Protein AF-A0A4R9XBT8-F1 (afdb_monomer)

Secondary structure (DSSP, 8-state):
-----------------------PPPPHHHHHHHHTS-HHHHHHHHTT-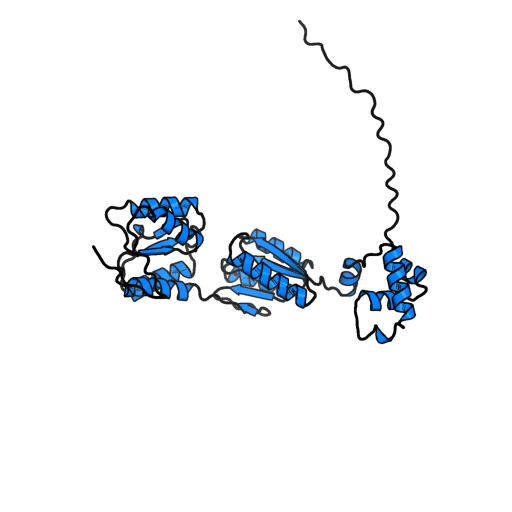HHHHTTS-HHHHHHHHHHHHHTTPPP-HHHHHHHHT---EEEEEES-SSSHHHHHHHHHHHHHHHHTTPEEEEEE-SSHHHHHHHHHHHHTTS-SEEEEE-TTS-HHHHHHHHHHHHHTT--EEEE-SS---TTEEEE---HHHHHHHHHHHHHHTT-SSEEEE--TT-TTSHHHHHHHHHHHHHTPPP-GGGEE--TT-HHHHHHHHHHHHT-SS--SEEEESSHHHHHHHHHHTTTS-------SS-------

Mean predicted aligned error: 13.92 Å

Radius of gyration: 30.52 Å; Cα contacts (8 Å, |Δi|>4): 379; chains: 1; bounding box: 70×86×77 Å

Sequence (304 aa):
MRAKHALSGLQGVEMGESNFNRKKAPTMADVARRAKVSTAAVSYLLSGDSARLKFVGKEARQRILDAVAELNYVQNRTARQLRRRQAERICLLLPRLGVPFSDRIAQDVQSAAALNGFSTIIAAGDTMERMDRIVREIESGLADGVIADWQHLSERDVALLAARLAVAGRPGVIFHPSIEPAGFSVVRQHTGDAVFEALDYLYQAGHRCIAYMLHERAVDGSRLAAYHRFLQARGVPLRADLLIGGAEARKAAFANARALAARKERPTALFAESDLAAVTALHAFGGWPLRTRRHCGHRVWQYR

Nearest PDB structures (foldseek):
  3oqo-assembly1_C  TM=8.261E-01  e=5.174E-14  Bacillus subtilis
  2pue-assembly1_A  TM=8.681E-01  e=4.058E-13  Escherichia coli
  1zvv-assembly2_G-3  TM=7.722E-01  e=1.888E-13  Bacillus subtilis
  5ysz-assembly1_A-2  TM=6.250E-01  e=3.580E-12  Thermobifida fusca YX
  4ry8-assembly1_C  TM=7.837E-01  e=1.313E-04  Pseudothermotoga lettingae TMO

Solvent-accessible surface area (backbone atoms only — not comparable to full-atom values): 17753 Å² total; per-residue (Å²): 137,87,89,81,88,84,91,82,88,87,78,87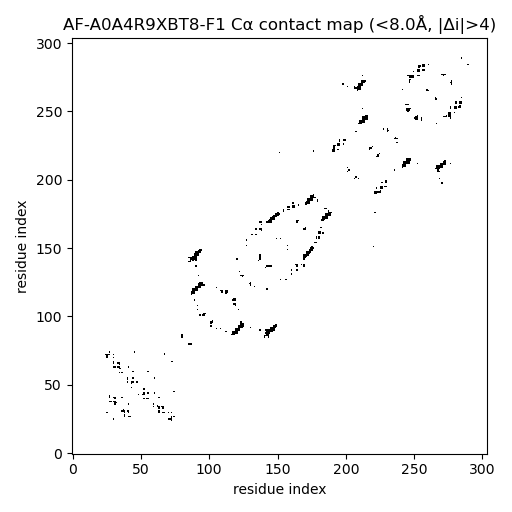,79,82,81,74,83,79,77,78,76,74,72,75,76,66,47,69,63,52,34,11,59,70,35,70,53,52,54,65,56,50,48,30,61,77,66,65,41,69,86,57,34,77,80,50,52,71,70,58,50,51,36,39,53,52,28,30,60,74,58,67,48,70,83,62,60,66,68,48,25,67,75,68,77,43,59,54,21,36,32,39,38,32,49,54,76,94,40,74,68,47,50,49,51,50,51,54,50,39,55,55,31,47,78,70,71,26,44,67,45,82,46,68,35,81,46,70,71,52,41,53,53,53,49,52,43,34,56,74,52,66,21,50,28,38,38,34,54,46,63,86,55,54,65,68,57,49,46,55,55,48,52,52,29,48,76,55,66,31,46,37,40,35,31,36,84,76,71,82,56,82,78,49,48,73,45,69,78,62,56,27,58,56,45,28,52,54,52,47,50,44,40,74,74,69,43,82,43,62,27,40,31,35,41,80,84,41,85,87,34,60,50,52,53,19,50,53,51,42,28,62,76,68,74,46,82,90,53,72,90,37,56,40,58,24,23,83,35,64,70,44,15,27,52,47,38,40,54,48,64,71,39,92,85,51,58,77,42,75,49,50,77,27,69,66,18,43,55,30,27,52,60,47,42,66,90,52,97,70,86,75,84,82,86,81,81,90,81,90,82,88,88,133

pLDDT: mean 81.87, std 20.07, range [23.31, 98.06]

Structure (mmCIF, N/CA/C/O backbone):
data_AF-A0A4R9XBT8-F1
#
_entry.id   AF-A0A4R9XBT8-F1
#
loop_
_atom_site.group_PDB
_atom_site.id
_atom_site.type_symbol
_atom_site.label_atom_id
_atom_site.label_alt_id
_atom_site.label_comp_id
_atom_site.label_asym_id
_atom_site.label_entity_id
_atom_site.label_seq_id
_atom_site.pdbx_PDB_ins_code
_atom_site.Cartn_x
_atom_site.Cartn_y
_atom_site.Cartn_z
_atom_site.occupancy
_atom_site.B_iso_or_equiv
_atom_site.auth_seq_id
_atom_site.auth_comp_id
_atom_site.auth_asym_id
_atom_site.auth_atom_id
_atom_site.pdbx_PDB_model_num
ATOM 1 N N . MET A 1 1 ? 8.417 71.304 7.574 1.00 34.59 1 MET A N 1
ATOM 2 C CA . MET A 1 1 ? 7.311 71.062 6.617 1.00 34.59 1 MET A CA 1
ATOM 3 C C . MET A 1 1 ? 6.832 69.628 6.801 1.00 34.59 1 MET A C 1
ATOM 5 O O . MET A 1 1 ? 7.581 68.714 6.523 1.00 34.59 1 MET A O 1
ATOM 9 N N . ARG A 1 2 ? 5.784 69.449 7.613 1.00 28.95 2 ARG A N 1
ATOM 10 C CA . ARG A 1 2 ? 4.448 68.954 7.214 1.00 28.95 2 ARG A CA 1
ATOM 11 C C . ARG A 1 2 ? 4.406 67.486 6.761 1.00 28.95 2 ARG A C 1
ATOM 13 O O . ARG A 1 2 ? 4.606 67.196 5.594 1.00 28.95 2 ARG A O 1
ATOM 20 N N . ALA A 1 3 ? 3.973 66.631 7.687 1.00 29.27 3 ALA A N 1
ATOM 21 C CA . ALA A 1 3 ? 3.048 65.529 7.419 1.00 29.27 3 ALA A CA 1
ATOM 22 C C . ALA A 1 3 ? 2.208 65.270 8.692 1.00 29.27 3 ALA A C 1
ATOM 24 O O . ALA A 1 3 ? 2.466 64.362 9.472 1.00 29.27 3 ALA A O 1
ATOM 25 N N . LYS A 1 4 ? 1.242 66.164 8.943 1.00 30.36 4 LYS A N 1
ATOM 26 C CA . LYS A 1 4 ? 0.022 65.894 9.727 1.00 30.36 4 LYS A CA 1
ATOM 27 C C . LYS A 1 4 ? -1.112 65.736 8.705 1.00 30.36 4 LYS A C 1
ATOM 29 O O . LYS A 1 4 ? -1.049 66.422 7.690 1.00 30.36 4 LYS A O 1
ATOM 34 N N . HIS A 1 5 ? -2.108 64.907 9.033 1.00 32.41 5 HIS A N 1
ATOM 35 C CA . HIS A 1 5 ? -3.272 64.412 8.261 1.00 32.41 5 HIS A CA 1
ATOM 36 C C . HIS A 1 5 ? -3.082 62.917 7.930 1.00 32.41 5 HIS A C 1
ATOM 38 O O . HIS A 1 5 ? -2.159 62.576 7.210 1.00 32.41 5 HIS A O 1
ATOM 44 N N . ALA A 1 6 ? -3.854 61.959 8.444 1.00 31.09 6 ALA A N 1
ATOM 45 C CA . ALA A 1 6 ? -5.161 62.028 9.079 1.00 31.09 6 ALA A CA 1
ATOM 46 C C . ALA A 1 6 ? -5.317 60.908 10.129 1.00 31.09 6 ALA A C 1
ATOM 48 O O . ALA A 1 6 ? -5.214 59.726 9.819 1.00 31.09 6 ALA A O 1
ATOM 49 N N . LEU A 1 7 ? -5.588 61.315 11.369 1.00 32.97 7 LEU A N 1
ATOM 50 C CA . LEU A 1 7 ? -6.213 60.519 12.422 1.00 32.97 7 LEU A CA 1
ATOM 51 C C . LEU A 1 7 ? -7.576 61.173 12.664 1.00 32.97 7 LEU A C 1
ATOM 53 O O . LEU A 1 7 ? -7.638 62.218 13.304 1.00 32.97 7 LEU A O 1
ATOM 57 N N . SER A 1 8 ? -8.647 60.602 12.120 1.00 34.81 8 SER A N 1
ATOM 58 C CA . SER A 1 8 ? -10.020 60.885 12.553 1.00 34.81 8 SER A CA 1
ATOM 59 C C . SER A 1 8 ? -10.954 59.844 11.946 1.00 34.81 8 SER A C 1
ATOM 61 O O . SER A 1 8 ? -11.207 59.880 10.744 1.00 34.81 8 SER A O 1
ATOM 63 N N . GLY A 1 9 ? -11.456 58.918 12.761 1.00 33.56 9 GLY A N 1
ATOM 64 C CA . GLY A 1 9 ? -12.541 58.036 12.329 1.00 33.56 9 GLY A CA 1
ATOM 65 C C . GLY A 1 9 ? -12.527 56.624 12.896 1.00 33.56 9 GLY A C 1
ATOM 66 O O . GLY A 1 9 ? -12.779 55.697 12.145 1.00 33.56 9 GLY A O 1
ATOM 67 N N . LEU A 1 10 ? -12.247 56.440 14.189 1.00 30.50 10 LEU A N 1
ATOM 68 C CA . LEU A 1 10 ? -12.612 55.210 14.900 1.00 30.50 10 LEU A CA 1
ATOM 69 C C . LEU A 1 10 ? -13.078 55.576 16.315 1.00 30.50 10 LEU A C 1
ATOM 71 O O . LEU A 1 10 ? -12.332 55.481 17.285 1.00 30.50 10 LEU A O 1
ATOM 75 N N . GLN A 1 11 ? -14.320 56.047 16.411 1.00 31.56 11 GLN A N 1
ATOM 76 C CA . GLN A 1 11 ? -15.097 56.044 17.646 1.00 31.56 11 GLN A CA 1
ATOM 77 C C . GLN A 1 11 ? -16.295 55.114 17.444 1.00 31.56 11 GLN A C 1
ATOM 79 O O . GLN A 1 11 ? -17.041 55.278 16.485 1.00 31.56 11 GLN A O 1
ATOM 84 N N . GLY A 1 12 ? -16.457 54.173 18.376 1.00 35.41 12 GLY A N 1
ATOM 85 C CA . GLY A 1 12 ? -17.746 53.591 18.742 1.00 35.41 12 GLY A CA 1
ATOM 86 C C . GLY A 1 12 ? -18.320 52.525 17.811 1.00 35.41 12 GLY A C 1
ATOM 87 O O . GLY A 1 12 ? -19.196 52.812 17.006 1.00 35.41 12 GLY A O 1
ATOM 88 N N . VAL A 1 13 ? -17.942 51.266 18.036 1.00 30.80 13 VAL A N 1
ATOM 89 C CA . VAL A 1 13 ? -18.917 50.171 17.950 1.00 30.80 13 VAL A CA 1
ATOM 90 C C . VAL A 1 13 ? -18.843 49.428 19.276 1.00 30.80 13 VAL A C 1
ATOM 92 O O . VAL A 1 13 ? -17.857 48.757 19.574 1.00 30.80 13 VAL A O 1
ATOM 95 N N . GLU A 1 14 ? -19.865 49.638 20.101 1.00 33.25 14 GLU A N 1
ATOM 96 C CA . GLU A 1 14 ? -20.119 48.872 21.314 1.00 33.25 14 GLU A CA 1
ATOM 97 C C . GLU A 1 14 ? -20.156 47.382 20.959 1.00 33.25 14 GLU A C 1
ATOM 99 O O . GLU A 1 14 ? -21.000 46.927 20.183 1.00 33.25 14 GLU A O 1
ATOM 104 N N . MET A 1 15 ? -19.227 46.605 21.516 1.00 32.22 15 MET A N 1
ATOM 105 C CA . MET A 1 15 ? -19.353 45.154 21.520 1.00 32.22 15 MET A CA 1
ATOM 106 C C . MET A 1 15 ? -20.464 44.795 22.501 1.00 32.22 15 MET A C 1
ATOM 108 O O . MET A 1 15 ? -20.231 44.688 23.703 1.00 32.22 15 MET A O 1
ATOM 112 N N . GLY A 1 16 ? -21.680 44.627 21.983 1.00 32.19 16 GLY A N 1
ATOM 113 C CA . GLY A 1 16 ? -22.742 43.957 22.715 1.00 32.19 16 GLY A CA 1
ATOM 114 C C . GLY A 1 16 ? -22.251 42.575 23.137 1.00 32.19 16 GLY A C 1
ATOM 115 O O . GLY A 1 16 ? -21.884 41.754 22.295 1.00 32.19 16 GLY A O 1
ATOM 116 N N . GLU A 1 17 ? -22.223 42.328 24.444 1.00 35.56 17 GLU A N 1
ATOM 117 C CA . GLU A 1 17 ? -22.004 41.005 25.012 1.00 35.56 17 GLU A CA 1
ATOM 118 C C . GLU A 1 17 ? -23.089 40.062 24.477 1.00 35.56 17 GLU A C 1
ATOM 120 O O . GLU A 1 17 ? -24.219 40.017 24.967 1.00 35.56 17 GLU A O 1
ATOM 125 N N . SER A 1 18 ? -22.764 39.299 23.431 1.00 36.31 18 SER A N 1
ATOM 126 C CA . SER A 1 18 ? -23.617 38.215 22.964 1.00 36.31 18 SER A CA 1
ATOM 127 C C . SER A 1 18 ? -23.572 37.107 24.010 1.00 36.31 18 SER A C 1
ATOM 129 O O . SER A 1 18 ? -22.709 36.226 23.989 1.00 36.31 18 SER A O 1
ATOM 131 N N . ASN A 1 19 ? -24.501 37.175 24.955 1.00 36.44 19 ASN A N 1
ATOM 132 C CA . ASN A 1 19 ? -24.731 36.152 25.955 1.00 36.44 19 ASN A CA 1
ATOM 133 C C . ASN A 1 19 ? -25.300 34.910 25.242 1.00 36.44 19 ASN A C 1
ATOM 135 O O . ASN A 1 19 ? -26.514 34.708 25.164 1.00 36.44 19 ASN A O 1
ATOM 139 N N . PHE A 1 20 ? -24.425 34.086 24.652 1.00 39.28 20 PHE A N 1
ATOM 140 C CA . PHE A 1 20 ? -24.776 32.751 24.172 1.00 39.28 20 PHE A CA 1
ATOM 141 C C . PHE A 1 20 ? -25.099 31.894 25.395 1.00 39.28 20 PHE A C 1
ATOM 143 O O . PHE A 1 20 ? -24.269 31.145 25.911 1.00 39.28 20 PHE A O 1
ATOM 150 N N . ASN A 1 21 ? -26.336 32.017 25.868 1.00 41.31 21 ASN A N 1
ATOM 151 C CA . ASN A 1 21 ? -26.918 31.125 26.847 1.00 41.31 21 ASN A CA 1
ATOM 152 C C . ASN A 1 21 ? -26.897 29.710 26.245 1.00 41.31 21 ASN A C 1
ATOM 154 O O . ASN A 1 21 ? -27.770 29.341 25.455 1.00 41.31 21 ASN A O 1
ATOM 158 N N . ARG A 1 22 ? -25.848 28.933 26.555 1.00 47.09 22 ARG A N 1
ATOM 159 C CA . ARG A 1 22 ? -25.731 27.511 26.217 1.00 47.09 22 ARG A CA 1
ATOM 160 C C . ARG A 1 22 ? -26.895 26.791 26.893 1.00 47.09 22 ARG A C 1
ATOM 162 O O . ARG A 1 22 ? -26.755 26.300 28.012 1.00 47.09 22 ARG A O 1
ATOM 169 N N . LYS A 1 23 ? -28.044 26.700 26.213 1.00 58.09 23 LYS A N 1
ATOM 170 C CA . LYS A 1 23 ? -29.087 25.732 26.564 1.00 58.09 23 LYS A CA 1
ATOM 171 C C . LYS A 1 23 ? -28.392 24.378 26.675 1.00 58.09 23 LYS A C 1
ATOM 173 O O . LYS A 1 23 ? -27.818 23.887 25.703 1.00 58.09 23 LYS A O 1
ATOM 178 N N . LYS A 1 24 ? -28.352 23.842 27.896 1.00 73.25 24 LYS A N 1
ATOM 179 C CA . LYS A 1 24 ? -27.674 22.586 28.225 1.00 73.25 24 LYS A CA 1
ATOM 180 C C . LYS A 1 24 ? -28.206 21.515 27.273 1.00 73.25 24 LYS A C 1
ATOM 182 O O . LYS A 1 24 ? -29.416 21.311 27.220 1.00 73.25 24 LYS A O 1
ATOM 187 N N . ALA A 1 25 ? -27.319 20.892 26.495 1.00 79.44 25 ALA A N 1
ATOM 188 C CA . ALA A 1 25 ? -27.723 19.854 25.556 1.00 79.44 25 ALA A CA 1
ATOM 189 C C . ALA A 1 25 ? -28.490 18.754 26.320 1.00 79.44 25 ALA A C 1
ATOM 191 O O . ALA A 1 25 ? -28.017 18.337 27.386 1.00 79.44 25 ALA A O 1
ATOM 192 N N . PRO A 1 26 ? -29.661 18.316 25.826 1.00 84.44 26 PRO A N 1
ATOM 193 C CA . PRO A 1 26 ? -30.480 17.334 26.519 1.00 84.44 26 PRO A CA 1
ATOM 194 C C . PRO A 1 26 ? -29.686 16.053 26.762 1.00 84.44 26 PRO A C 1
ATOM 196 O O . PRO A 1 26 ? -28.903 15.601 25.925 1.00 84.44 26 PRO A O 1
ATOM 199 N N . THR A 1 27 ? -29.856 15.474 27.944 1.00 87.69 27 T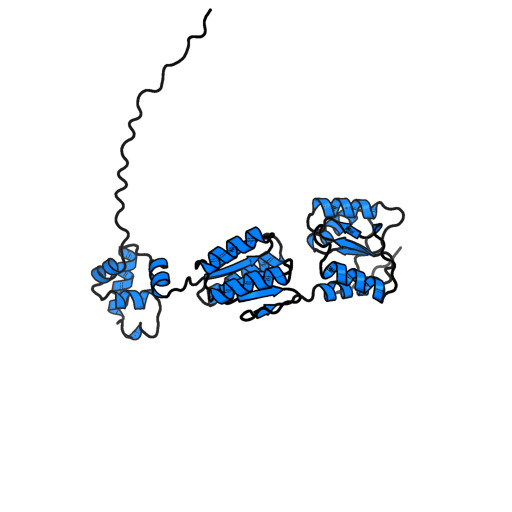HR A N 1
ATOM 200 C CA . THR A 1 27 ? -29.133 14.275 28.367 1.00 87.69 27 THR A CA 1
ATOM 201 C C . THR A 1 27 ? -30.020 13.035 28.269 1.00 87.69 27 THR A C 1
ATOM 203 O O . THR A 1 27 ? -31.245 13.116 28.212 1.00 87.69 27 THR A O 1
ATOM 206 N N . MET A 1 28 ? -29.415 11.844 28.331 1.00 87.00 28 MET A N 1
ATOM 207 C CA . MET A 1 28 ? -30.171 10.582 28.381 1.00 87.00 28 MET A CA 1
ATOM 208 C C . MET A 1 28 ? -31.115 10.516 29.599 1.00 87.00 28 MET A C 1
ATOM 210 O O . MET A 1 28 ? -32.139 9.838 29.554 1.00 87.00 28 MET A O 1
ATOM 214 N N . ALA A 1 29 ? -30.783 11.227 30.683 1.00 88.12 29 ALA A N 1
ATOM 215 C CA . ALA A 1 29 ? -31.642 11.355 31.856 1.00 88.12 29 ALA A CA 1
ATOM 216 C C . ALA A 1 29 ? -32.876 12.228 31.581 1.00 88.12 29 ALA A C 1
ATOM 218 O O . ALA A 1 29 ? -33.947 11.947 32.118 1.00 88.12 29 ALA A O 1
ATOM 219 N N . ASP A 1 30 ? -32.753 13.244 30.727 1.00 89.62 30 ASP A N 1
ATOM 220 C CA . ASP A 1 30 ? -33.878 14.094 30.326 1.00 89.62 30 ASP A CA 1
ATOM 221 C C . ASP A 1 30 ? -34.833 13.331 29.401 1.00 89.62 30 ASP A C 1
ATOM 223 O O . ASP A 1 30 ? -36.044 13.377 29.609 1.00 89.62 30 ASP A O 1
ATOM 227 N N . VAL A 1 31 ? -34.297 12.515 28.483 1.00 90.25 31 VAL A N 1
ATOM 228 C CA . VAL A 1 31 ? -35.093 11.573 27.673 1.00 90.25 31 VAL A CA 1
ATOM 229 C C . VAL A 1 31 ? -35.834 10.571 28.559 1.00 90.25 31 VAL A C 1
ATOM 231 O O . VAL A 1 31 ? -37.038 10.382 28.401 1.00 90.25 31 VAL A O 1
ATOM 234 N N . ALA A 1 32 ? -35.151 9.953 29.529 1.00 91.25 32 ALA A N 1
ATOM 235 C CA . ALA A 1 32 ? -35.766 8.991 30.448 1.00 91.25 32 ALA A CA 1
ATOM 236 C C . ALA A 1 32 ? -36.906 9.619 31.267 1.00 91.25 32 ALA A C 1
ATOM 238 O O . ALA A 1 32 ? -37.979 9.029 31.403 1.00 91.25 32 ALA A O 1
ATOM 239 N N . ARG A 1 33 ? -36.700 10.852 31.748 1.00 92.44 33 ARG A N 1
ATOM 240 C CA . ARG A 1 33 ? -37.711 11.623 32.482 1.00 92.44 33 ARG A CA 1
ATOM 241 C C . ARG A 1 33 ? -38.908 11.963 31.597 1.00 92.44 33 ARG A C 1
ATOM 243 O O . ARG A 1 33 ? -40.043 11.747 32.013 1.00 92.44 33 ARG A O 1
ATOM 250 N N . ARG A 1 34 ? -38.664 12.432 30.368 1.00 91.62 34 ARG A N 1
ATOM 251 C CA . ARG A 1 34 ? -39.715 12.803 29.407 1.00 91.62 34 ARG A CA 1
ATOM 252 C C . ARG A 1 34 ? -40.542 11.600 28.953 1.00 91.62 34 ARG A C 1
ATOM 254 O O . ARG A 1 34 ? -41.762 11.709 28.854 1.00 91.62 34 ARG A O 1
ATOM 261 N N . ALA A 1 35 ? -39.893 10.458 28.744 1.00 90.69 35 ALA A N 1
ATOM 262 C CA . ALA A 1 35 ? -40.537 9.202 28.373 1.00 90.69 35 ALA A CA 1
ATOM 263 C C . ALA A 1 35 ? -41.148 8.448 29.572 1.00 90.69 35 ALA A C 1
ATOM 265 O O . ALA A 1 35 ? -41.881 7.480 29.364 1.00 90.69 35 ALA A O 1
ATOM 266 N N . LYS A 1 36 ? -40.892 8.887 30.816 1.00 91.69 36 LYS A N 1
ATOM 267 C CA . LYS A 1 36 ? -41.303 8.236 32.077 1.00 91.69 36 LYS A CA 1
ATOM 268 C C . LYS A 1 36 ? -40.854 6.770 32.154 1.00 91.69 36 LYS A C 1
ATOM 270 O O . LYS A 1 36 ? -41.669 5.864 32.334 1.00 91.69 36 LYS A O 1
ATOM 275 N N . VAL A 1 37 ? -39.555 6.545 31.966 1.00 92.12 37 VAL A N 1
ATOM 276 C CA . VAL A 1 37 ? -38.893 5.230 32.029 1.00 92.12 37 VAL A CA 1
ATOM 277 C C . VAL A 1 37 ? -37.537 5.344 32.733 1.00 92.12 37 VAL A C 1
ATOM 279 O O . VAL A 1 37 ? -37.059 6.442 33.012 1.00 92.12 37 VAL A O 1
ATOM 282 N N . SER A 1 38 ? -36.877 4.214 32.999 1.00 89.56 38 SER A N 1
ATOM 283 C CA . SER A 1 38 ? -35.503 4.221 33.506 1.00 89.56 38 SER A CA 1
ATOM 284 C C . SER A 1 38 ? -34.495 4.619 32.419 1.00 89.56 38 SER A C 1
ATOM 286 O O . SER A 1 38 ? -34.674 4.342 31.230 1.00 89.56 38 SER A O 1
ATOM 288 N N . THR A 1 39 ? -33.371 5.211 32.830 1.00 87.75 39 THR A N 1
ATOM 289 C CA . THR A 1 39 ? -32.231 5.495 31.938 1.00 87.75 39 THR A CA 1
ATOM 290 C C . THR A 1 39 ? -31.666 4.229 31.288 1.00 87.75 39 THR A C 1
ATOM 292 O O . THR A 1 39 ? -31.164 4.289 30.166 1.00 87.75 39 THR A O 1
ATOM 295 N N . ALA A 1 40 ? -31.794 3.073 31.950 1.00 84.25 40 ALA A N 1
ATOM 296 C CA . ALA A 1 40 ? -31.427 1.769 31.405 1.00 84.25 40 ALA A CA 1
ATOM 297 C C . ALA A 1 40 ? -32.309 1.367 30.209 1.00 84.25 40 ALA A C 1
ATOM 299 O O . ALA A 1 40 ? -31.777 0.948 29.185 1.00 84.25 40 ALA A O 1
ATOM 300 N N . ALA A 1 41 ? -33.630 1.568 30.287 1.00 86.06 41 ALA A N 1
ATOM 301 C CA . ALA A 1 41 ? -34.548 1.267 29.185 1.00 86.06 41 ALA A CA 1
ATOM 302 C C . ALA A 1 41 ? -34.270 2.133 27.944 1.00 86.06 41 ALA A C 1
ATOM 304 O O . ALA A 1 41 ? -34.235 1.615 26.826 1.00 86.06 41 ALA A O 1
ATOM 305 N N . VAL A 1 42 ? -33.989 3.429 28.144 1.00 86.50 42 VAL A N 1
ATOM 306 C CA . VAL A 1 42 ? -33.542 4.338 27.070 1.00 86.50 42 VAL A CA 1
ATOM 307 C C . VAL A 1 42 ? -32.228 3.849 26.464 1.00 86.50 42 VAL A C 1
ATOM 309 O O . VAL A 1 42 ? -32.102 3.758 25.245 1.00 86.50 42 VAL A O 1
ATOM 312 N N . SER A 1 43 ? -31.259 3.470 27.303 1.00 82.19 43 SER A N 1
ATOM 313 C CA . SER A 1 43 ? -29.975 2.944 26.837 1.00 82.19 43 SER A CA 1
ATOM 314 C C . SER A 1 43 ? -30.136 1.666 26.012 1.00 82.19 43 SER A C 1
ATOM 316 O O . SER A 1 43 ? -29.451 1.532 25.002 1.00 82.19 43 SER A O 1
ATOM 318 N N . TYR A 1 44 ? -30.998 0.726 26.409 1.00 84.94 44 TYR A N 1
ATOM 319 C CA . TYR A 1 44 ? -31.201 -0.525 25.667 1.00 84.94 44 TYR A CA 1
ATOM 320 C C . TYR A 1 44 ? -31.828 -0.283 24.298 1.00 84.94 44 TYR A C 1
ATOM 322 O O . TYR A 1 44 ? -31.353 -0.846 23.313 1.00 84.94 44 TYR A O 1
ATOM 330 N N . LEU A 1 45 ? -32.836 0.593 24.230 1.00 83.19 45 LEU A N 1
ATOM 331 C CA . LEU A 1 45 ? -33.485 0.942 22.971 1.00 83.19 45 LEU A CA 1
ATOM 332 C C . LEU A 1 45 ? -32.511 1.636 22.012 1.00 83.19 45 LEU A C 1
ATOM 334 O O . LEU A 1 45 ? -32.374 1.209 20.871 1.00 83.19 45 LEU A O 1
ATOM 338 N N . LEU A 1 46 ? -31.796 2.664 22.483 1.00 79.81 46 LEU A N 1
ATOM 339 C CA . LEU A 1 46 ? -30.891 3.452 21.639 1.00 79.81 46 LEU A CA 1
ATOM 340 C C . LEU A 1 46 ? -29.601 2.713 21.263 1.00 79.81 46 LEU A C 1
ATOM 342 O O . LEU A 1 46 ? -28.986 3.032 20.252 1.00 79.81 46 LEU A O 1
ATOM 346 N N . SER A 1 47 ? -29.182 1.721 22.053 1.00 69.94 47 SER A N 1
ATOM 347 C CA . SER A 1 47 ? -27.996 0.908 21.739 1.00 69.94 47 SER A CA 1
ATOM 348 C C . SER A 1 47 ? -28.275 -0.230 20.755 1.00 69.94 47 SER A C 1
ATOM 350 O O . SER A 1 47 ? -27.322 -0.876 20.329 1.00 69.94 47 SER A O 1
ATOM 352 N N . GLY A 1 48 ? -29.542 -0.510 20.422 1.00 65.50 48 GLY A N 1
ATOM 353 C CA . GLY A 1 48 ? -29.913 -1.600 19.511 1.00 65.50 48 GLY A CA 1
ATOM 354 C C . GLY A 1 48 ? -29.661 -3.016 20.054 1.00 65.50 48 GLY A C 1
ATOM 355 O O . GLY A 1 48 ? -29.682 -3.971 19.284 1.00 65.50 48 GLY A O 1
ATOM 356 N N . ASP A 1 49 ? -29.430 -3.172 21.364 1.00 70.69 49 ASP A N 1
ATOM 357 C CA . ASP A 1 49 ? -29.125 -4.455 22.022 1.00 70.69 49 ASP A CA 1
ATOM 358 C C . ASP A 1 49 ? -30.373 -5.359 22.057 1.00 70.69 49 ASP A C 1
ATOM 360 O O . ASP A 1 49 ? -31.203 -5.295 22.974 1.00 70.69 49 ASP A O 1
ATOM 364 N N . SER A 1 50 ? -30.531 -6.185 21.018 1.00 61.94 50 SER A N 1
ATOM 365 C CA . SER A 1 50 ? -31.733 -6.988 20.751 1.00 61.94 50 SER A CA 1
ATOM 366 C C . SER A 1 50 ? -32.079 -7.943 21.901 1.00 61.94 50 SER A C 1
ATOM 368 O O . SER A 1 50 ? -33.256 -8.191 22.169 1.00 61.94 50 SER A O 1
ATOM 370 N N . ALA A 1 51 ? -31.068 -8.423 22.635 1.00 66.44 51 ALA A N 1
ATOM 371 C CA . ALA A 1 51 ? -31.233 -9.335 23.763 1.00 66.44 51 ALA A CA 1
ATOM 372 C C . ALA A 1 51 ? -31.865 -8.657 24.988 1.00 66.44 51 ALA A C 1
ATOM 374 O O . ALA A 1 51 ? -32.592 -9.307 25.744 1.00 66.44 51 ALA A O 1
ATOM 375 N N . ARG A 1 52 ? -31.620 -7.353 25.183 1.00 72.25 52 ARG A N 1
ATOM 376 C CA . ARG A 1 52 ? -32.183 -6.565 26.294 1.00 72.25 52 ARG A CA 1
ATOM 377 C C . ARG A 1 52 ? -33.427 -5.772 25.910 1.00 72.25 52 ARG A C 1
ATOM 379 O O . ARG A 1 52 ? -34.252 -5.467 26.769 1.00 72.25 52 ARG A O 1
ATOM 386 N N . LEU A 1 53 ? -33.622 -5.512 24.620 1.00 72.12 53 LEU A N 1
ATOM 387 C CA . LEU A 1 53 ? -34.824 -4.877 24.078 1.00 72.12 53 LEU A CA 1
ATOM 388 C C . LEU A 1 53 ? -36.110 -5.644 24.430 1.00 72.12 53 LEU A C 1
ATOM 390 O O . LEU A 1 53 ? -37.158 -5.016 24.583 1.00 72.12 53 LEU A O 1
ATOM 394 N N . LYS A 1 54 ? -36.053 -6.971 24.627 1.00 76.00 54 LYS A N 1
ATOM 395 C CA . LYS A 1 54 ? -37.207 -7.781 25.071 1.00 76.00 54 LYS A CA 1
ATOM 396 C C . LYS A 1 54 ? -37.801 -7.339 26.417 1.00 76.00 54 LYS A C 1
ATOM 398 O O . LYS A 1 54 ? -38.979 -7.570 26.654 1.00 76.00 54 LYS A O 1
ATOM 403 N N . PHE A 1 55 ? -37.019 -6.660 27.261 1.00 74.12 55 PHE A N 1
ATOM 404 C CA . PHE A 1 55 ? -37.469 -6.121 28.549 1.00 74.12 55 PHE A CA 1
ATOM 405 C C . PHE A 1 55 ? -38.100 -4.722 28.440 1.00 74.12 55 PHE A C 1
ATOM 407 O O . PHE A 1 55 ? -38.543 -4.165 29.440 1.00 74.12 55 PHE A O 1
ATOM 414 N N . VAL A 1 56 ? -38.151 -4.138 27.236 1.00 81.19 56 VAL A N 1
ATOM 415 C CA . VAL A 1 56 ? -38.776 -2.835 26.975 1.00 81.19 56 VAL A CA 1
ATOM 416 C C . VAL A 1 56 ? -40.024 -3.052 26.120 1.00 81.19 56 VAL A C 1
ATOM 418 O O . VAL A 1 56 ? -39.924 -3.340 24.923 1.00 81.19 56 VAL A O 1
ATOM 421 N N . GLY A 1 57 ? -41.201 -2.920 26.738 1.00 84.94 57 GLY A N 1
ATOM 422 C CA . GLY A 1 57 ? -42.497 -3.080 26.068 1.00 84.94 57 GLY A CA 1
ATOM 423 C C . GLY A 1 57 ? -42.711 -2.078 24.927 1.00 84.94 57 GLY A C 1
ATOM 424 O O . GLY A 1 57 ? -42.135 -0.990 24.935 1.00 84.94 57 GLY A O 1
ATOM 425 N N . LYS A 1 58 ? -43.548 -2.431 23.939 1.00 84.81 58 LYS A N 1
ATOM 426 C CA . LYS A 1 58 ? -43.764 -1.633 22.713 1.00 84.81 58 LYS A CA 1
ATOM 427 C C . LYS A 1 58 ? -44.158 -0.177 23.002 1.00 84.81 58 LYS A C 1
ATOM 429 O O . LYS A 1 58 ? -43.564 0.728 22.428 1.00 84.81 58 LYS A O 1
ATOM 434 N N . GLU A 1 59 ? -45.070 0.053 23.945 1.00 87.50 59 GLU A N 1
ATOM 435 C CA . GLU A 1 59 ? -45.489 1.406 24.346 1.00 87.50 59 GLU A CA 1
ATOM 436 C C . GLU A 1 59 ? -44.355 2.224 24.975 1.00 87.50 59 GLU A C 1
ATOM 438 O O . GLU A 1 59 ? -44.228 3.421 24.731 1.00 87.50 59 GLU A O 1
ATOM 443 N N . ALA A 1 60 ? -43.495 1.588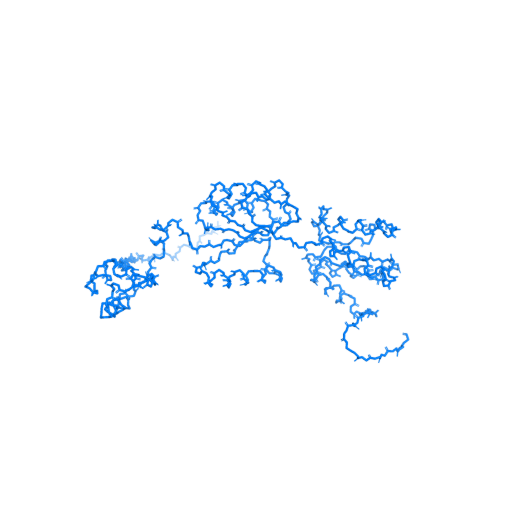 25.777 1.00 87.50 60 ALA A N 1
ATOM 444 C CA . ALA A 1 60 ? -42.330 2.254 26.349 1.00 87.50 60 ALA A CA 1
ATOM 445 C C . ALA A 1 60 ? -41.318 2.629 25.259 1.00 87.50 60 ALA A C 1
ATOM 447 O O . ALA A 1 60 ? -40.733 3.705 25.325 1.00 87.50 60 ALA A O 1
ATOM 448 N N . ARG A 1 61 ? -41.146 1.786 24.230 1.00 88.19 61 ARG A N 1
ATOM 449 C CA . ARG A 1 61 ? -40.278 2.105 23.086 1.00 88.19 61 ARG A CA 1
ATOM 450 C C . ARG A 1 61 ? -40.772 3.334 22.334 1.00 88.19 61 ARG A C 1
ATOM 452 O O . ARG A 1 61 ? -39.968 4.223 22.072 1.00 88.19 61 ARG A O 1
ATOM 459 N N . GLN A 1 62 ? -42.073 3.402 22.049 1.00 90.38 62 GLN A N 1
ATOM 460 C CA . GLN A 1 62 ? -42.655 4.540 21.341 1.00 90.38 62 GLN A CA 1
ATOM 461 C C . GLN A 1 62 ? -42.464 5.842 22.128 1.00 90.38 62 GLN A C 1
ATOM 463 O O . GLN A 1 62 ? -41.893 6.789 21.600 1.00 90.38 62 GLN A O 1
ATOM 468 N N . ARG A 1 63 ? -42.779 5.844 23.432 1.00 91.81 63 ARG A N 1
ATOM 469 C CA . ARG A 1 63 ? -42.561 7.016 24.302 1.00 91.81 63 ARG A CA 1
ATOM 470 C C . ARG A 1 63 ? -41.109 7.494 24.330 1.00 91.81 63 ARG A C 1
ATOM 472 O O . ARG A 1 63 ? -40.864 8.691 24.453 1.00 91.81 63 ARG A O 1
ATOM 479 N N . ILE A 1 64 ? -40.143 6.576 24.256 1.00 90.56 64 ILE A N 1
ATOM 480 C CA . ILE A 1 64 ? -38.720 6.932 24.196 1.00 90.56 64 ILE A CA 1
ATOM 481 C C . ILE A 1 64 ? -38.380 7.567 22.845 1.00 90.56 64 ILE A C 1
ATOM 483 O O . ILE A 1 64 ? -37.693 8.582 22.834 1.00 90.56 64 ILE A O 1
ATOM 487 N N . LEU A 1 65 ? -38.849 7.005 21.726 1.00 88.44 65 LEU A N 1
ATOM 488 C CA . LEU A 1 65 ? -38.607 7.562 20.389 1.00 88.44 65 LEU A CA 1
ATOM 489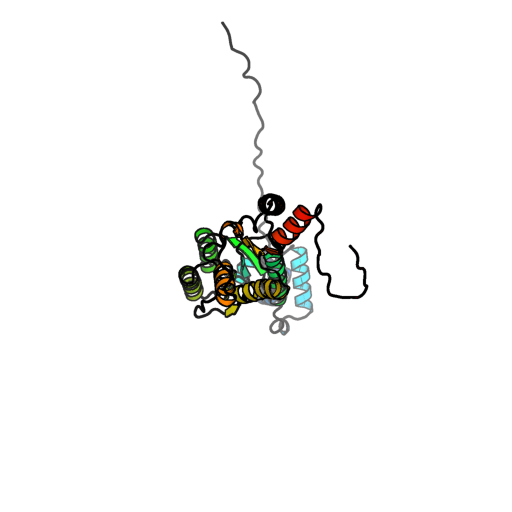 C C . LEU A 1 65 ? -39.208 8.966 20.244 1.00 88.44 65 LEU A C 1
ATOM 491 O O . LEU A 1 65 ? -38.519 9.870 19.773 1.00 88.44 65 LEU A O 1
ATOM 495 N N . ASP A 1 66 ? -40.432 9.165 20.734 1.00 90.50 66 ASP A N 1
ATOM 496 C CA . ASP A 1 66 ? -41.104 10.467 20.723 1.00 90.50 66 ASP A CA 1
ATOM 497 C C . ASP A 1 66 ? -40.318 11.494 21.553 1.00 90.50 66 ASP A C 1
ATOM 499 O O . ASP A 1 66 ? -40.034 12.595 21.086 1.00 90.50 66 ASP A O 1
ATOM 503 N N . ALA A 1 67 ? -39.875 11.112 22.758 1.00 91.00 67 ALA A N 1
ATOM 504 C CA . ALA A 1 67 ? -39.062 11.972 23.619 1.00 91.00 67 ALA A CA 1
ATOM 505 C C . ALA A 1 67 ? -37.688 12.305 23.011 1.00 91.00 67 ALA A C 1
ATOM 507 O O . ALA A 1 67 ? -37.169 13.398 23.228 1.00 91.00 67 ALA A O 1
ATOM 508 N N . VAL A 1 68 ? -37.081 11.378 22.265 1.00 89.25 68 VAL A N 1
ATOM 509 C CA . VAL A 1 68 ? -35.814 11.611 21.554 1.00 89.25 68 VAL A CA 1
ATOM 510 C C . VAL A 1 68 ? -36.000 12.625 20.431 1.00 89.25 68 VAL A C 1
ATOM 512 O O . VAL A 1 68 ? -35.191 13.547 20.324 1.00 89.25 68 VAL A O 1
ATOM 515 N N . ALA A 1 69 ? -37.064 12.480 19.637 1.00 86.94 69 ALA A N 1
ATOM 516 C CA . ALA A 1 69 ? -37.392 13.405 18.557 1.00 86.94 69 ALA A CA 1
ATOM 517 C C . ALA A 1 69 ? -37.728 14.805 19.095 1.00 86.94 69 ALA A C 1
ATOM 519 O O . ALA A 1 69 ? -37.173 15.796 18.628 1.00 86.94 69 ALA A O 1
ATOM 520 N N . GLU A 1 70 ? -38.570 14.885 20.126 1.00 88.81 70 GLU A N 1
ATOM 521 C CA . GLU A 1 70 ? -38.995 16.146 20.744 1.00 88.81 70 GLU A CA 1
ATOM 522 C C . GLU A 1 70 ? -37.830 16.910 21.384 1.00 88.81 70 GLU A C 1
ATOM 524 O O . GLU A 1 70 ? -37.721 18.126 21.240 1.00 88.81 70 GLU A O 1
ATOM 529 N N . LEU A 1 71 ? -36.935 16.203 22.079 1.00 89.31 71 LEU A N 1
ATOM 530 C CA . LEU A 1 71 ? -35.770 16.818 22.714 1.00 89.31 71 LEU A CA 1
ATOM 531 C C . LEU A 1 71 ? -34.612 17.043 21.734 1.00 89.31 71 LEU A C 1
ATOM 533 O O . LEU A 1 71 ? -33.581 17.571 22.144 1.00 89.31 71 LEU A O 1
ATOM 537 N N . ASN A 1 72 ? -34.743 16.627 20.470 1.00 84.19 72 ASN A N 1
ATOM 538 C CA . ASN A 1 72 ? -33.645 16.573 19.505 1.00 84.19 72 ASN A CA 1
ATOM 539 C C . ASN A 1 72 ? -32.388 15.903 20.107 1.00 84.19 72 ASN A C 1
ATOM 541 O O . ASN A 1 72 ? -31.256 16.379 19.973 1.00 84.19 72 ASN A O 1
ATOM 545 N N . TYR A 1 73 ? -32.604 14.830 20.875 1.00 83.06 73 TYR A N 1
ATOM 546 C CA . TYR A 1 73 ? -31.538 14.149 21.596 1.00 83.06 73 TYR A CA 1
ATOM 547 C C . TYR A 1 73 ? -30.721 13.286 20.638 1.00 83.06 73 TYR A C 1
ATOM 549 O O . TYR A 1 73 ? -31.219 12.318 20.068 1.00 83.06 73 TYR A O 1
ATOM 557 N N . VAL A 1 74 ? -29.426 13.569 20.539 1.00 74.94 74 VAL A N 1
ATOM 558 C CA . VAL A 1 74 ? -28.470 12.690 19.862 1.00 74.94 74 VAL A CA 1
ATOM 559 C C . VAL A 1 74 ? -27.698 11.916 20.921 1.00 74.94 74 VAL A C 1
ATOM 561 O O . VAL A 1 74 ? -27.098 12.499 21.827 1.00 74.94 74 VAL A O 1
ATOM 564 N N . GLN A 1 75 ? -27.698 10.585 20.816 1.00 69.81 75 GLN A N 1
ATOM 565 C CA . GLN A 1 75 ? -26.951 9.746 21.746 1.00 69.81 75 GLN A CA 1
ATOM 566 C C . GLN A 1 75 ? -25.464 10.120 21.705 1.00 69.81 75 GLN A C 1
ATOM 568 O O . GLN A 1 75 ? -24.802 10.014 20.672 1.00 69.81 75 GLN A O 1
ATOM 573 N N . ASN A 1 76 ? -24.925 10.529 22.852 1.00 65.50 76 ASN A N 1
ATOM 574 C CA . ASN A 1 76 ? -23.517 10.877 22.976 1.00 65.50 76 ASN A CA 1
ATOM 575 C C . ASN A 1 76 ? -22.662 9.599 22.877 1.00 65.50 76 ASN A C 1
ATOM 577 O O . ASN A 1 76 ? -22.477 8.880 23.865 1.00 65.50 76 ASN A O 1
ATOM 581 N N . ARG A 1 77 ? -22.152 9.309 21.672 1.00 62.25 77 ARG A N 1
ATOM 582 C CA . ARG A 1 77 ? -21.268 8.163 21.406 1.00 62.25 77 ARG A CA 1
ATOM 583 C C . ARG A 1 77 ? -20.025 8.181 22.300 1.00 62.25 77 ARG A C 1
ATOM 585 O O . ARG A 1 77 ? -19.637 7.127 22.789 1.00 62.25 77 ARG A O 1
ATOM 592 N N . THR A 1 78 ? -19.477 9.350 22.627 1.00 56.59 78 THR A N 1
ATOM 593 C CA . THR A 1 78 ? -18.316 9.497 23.520 1.00 56.59 78 THR A CA 1
ATOM 594 C C . THR A 1 78 ? -18.595 8.937 24.919 1.00 56.59 78 THR A C 1
ATOM 596 O O . THR A 1 78 ? -17.786 8.190 25.463 1.00 56.59 78 THR A O 1
ATOM 599 N N . ALA A 1 79 ? -19.782 9.193 25.483 1.00 53.91 79 ALA A N 1
ATOM 600 C CA . ALA A 1 79 ? -20.188 8.647 26.786 1.00 53.91 79 ALA A CA 1
ATOM 601 C C . ALA A 1 79 ? -20.424 7.119 26.770 1.00 53.91 79 ALA A C 1
ATOM 603 O O . ALA A 1 79 ? -20.360 6.471 27.821 1.00 53.91 79 ALA A O 1
ATOM 604 N N . ARG A 1 80 ? -20.698 6.536 25.592 1.00 60.12 80 ARG A N 1
ATOM 605 C CA . ARG A 1 80 ? -20.774 5.080 25.374 1.00 60.12 80 ARG A CA 1
ATOM 606 C C . ARG A 1 80 ? -19.379 4.462 25.266 1.00 60.12 80 ARG A C 1
ATOM 608 O O . ARG A 1 80 ? -19.116 3.467 25.937 1.00 60.12 80 ARG A O 1
ATOM 615 N N . GLN A 1 81 ? -18.495 5.085 24.487 1.00 61.06 81 GLN A N 1
ATOM 616 C CA . GLN A 1 81 ? -17.100 4.671 24.304 1.00 61.06 81 GLN A CA 1
ATOM 617 C C . GLN A 1 81 ? -16.335 4.670 25.637 1.00 61.06 81 GLN A C 1
ATOM 619 O O . GLN A 1 81 ? -15.687 3.683 25.972 1.00 61.06 81 GLN A O 1
ATOM 624 N N . LEU A 1 82 ? -16.521 5.705 26.468 1.00 57.75 82 LEU A N 1
ATOM 625 C CA . LEU A 1 82 ? -15.968 5.786 27.830 1.00 57.75 82 LEU A CA 1
ATOM 626 C C . LEU A 1 82 ? -16.408 4.620 28.732 1.00 57.75 82 LEU A C 1
ATOM 628 O O . LEU A 1 82 ? -15.599 4.079 29.480 1.00 57.75 82 LEU A O 1
ATOM 632 N N . ARG A 1 83 ? -17.679 4.200 28.649 1.00 53.62 83 ARG A N 1
ATOM 633 C CA . ARG A 1 83 ? -18.207 3.070 29.435 1.00 53.62 83 ARG A CA 1
ATOM 634 C C . ARG A 1 83 ? -17.732 1.708 28.935 1.00 53.62 83 ARG A C 1
ATOM 636 O O . ARG A 1 83 ? -17.592 0.799 29.745 1.00 53.62 83 ARG A O 1
ATOM 643 N N . ARG A 1 84 ? -17.514 1.557 27.625 1.00 61.44 84 ARG A N 1
ATOM 644 C CA . ARG A 1 84 ? -17.050 0.303 27.004 1.00 61.44 84 ARG A CA 1
ATOM 645 C C . ARG A 1 84 ? -15.526 0.196 26.885 1.00 61.44 84 ARG A C 1
ATOM 647 O O . ARG A 1 84 ? -15.046 -0.873 26.536 1.00 61.44 84 ARG A O 1
ATOM 654 N N . ARG A 1 85 ? -14.781 1.275 27.166 1.00 63.56 85 ARG A N 1
ATOM 655 C CA . ARG A 1 85 ? -13.332 1.408 26.898 1.00 63.56 85 ARG A CA 1
ATOM 656 C C . ARG A 1 85 ? -12.945 1.064 25.447 1.00 63.56 85 ARG A C 1
ATOM 658 O O . ARG A 1 85 ? -11.826 0.636 25.198 1.00 63.56 85 ARG A O 1
ATOM 665 N N . GLN A 1 86 ? -13.867 1.257 24.505 1.00 74.25 86 GLN A N 1
ATOM 666 C CA . GLN A 1 86 ? -13.686 0.964 23.081 1.00 74.25 86 GLN A CA 1
ATOM 667 C C . GLN A 1 86 ? -14.048 2.198 22.264 1.00 74.25 86 GLN A C 1
ATOM 669 O O . GLN A 1 86 ? -15.074 2.833 22.515 1.00 74.25 86 GLN A O 1
ATOM 674 N N . ALA A 1 87 ? -13.192 2.543 21.310 1.00 81.62 87 ALA A N 1
ATOM 675 C CA . ALA A 1 87 ? -13.341 3.675 20.409 1.00 81.62 87 ALA A CA 1
ATOM 676 C C . ALA A 1 87 ? -14.346 3.405 19.270 1.00 81.62 87 ALA A C 1
ATOM 678 O O . ALA A 1 87 ? -14.816 4.360 18.649 1.00 81.62 87 ALA A O 1
ATOM 679 N N . GLU A 1 88 ? -14.666 2.132 19.014 1.00 91.25 88 GLU A N 1
ATOM 680 C CA . GLU A 1 88 ? -15.401 1.603 17.856 1.00 91.25 88 GLU A CA 1
ATOM 681 C C . GLU A 1 88 ? -14.816 2.149 16.538 1.00 91.25 88 GLU A C 1
ATOM 683 O O . GLU A 1 88 ? -15.524 2.584 15.620 1.00 91.25 88 GLU A O 1
ATOM 688 N N . ARG A 1 89 ? -13.478 2.179 16.486 1.00 95.06 89 ARG A N 1
ATOM 689 C CA . ARG A 1 89 ? -12.682 2.784 15.412 1.00 95.06 89 ARG A CA 1
ATOM 690 C C . ARG A 1 89 ? -11.550 1.871 14.962 1.00 95.06 89 ARG A C 1
ATOM 692 O O . ARG A 1 89 ? -10.859 1.303 15.801 1.00 95.06 89 ARG A O 1
ATOM 699 N N . ILE A 1 90 ? -11.320 1.797 13.655 1.00 96.94 90 ILE A N 1
ATOM 700 C CA . ILE A 1 90 ? -10.138 1.169 13.050 1.00 96.94 90 ILE A CA 1
ATOM 701 C C . ILE A 1 90 ? -9.340 2.266 12.348 1.00 96.94 90 ILE A C 1
ATOM 703 O O . ILE A 1 90 ? -9.910 3.066 11.605 1.00 96.94 90 ILE A O 1
ATOM 707 N N . CYS A 1 91 ? -8.032 2.323 12.591 1.00 97.75 91 CYS A N 1
ATOM 708 C CA . CYS A 1 91 ? -7.148 3.237 11.874 1.00 97.75 91 CYS A CA 1
ATOM 709 C C . CYS A 1 91 ? -6.562 2.532 10.649 1.00 97.75 91 CYS A C 1
ATOM 711 O O . CYS A 1 91 ? -5.902 1.508 10.792 1.00 97.75 91 CYS A O 1
ATOM 713 N N . LEU A 1 92 ? -6.796 3.078 9.459 1.00 98.06 92 LEU A N 1
ATOM 714 C CA . LEU A 1 92 ? -6.122 2.697 8.228 1.00 98.06 92 LEU A CA 1
ATOM 715 C C . LEU A 1 92 ? -4.960 3.666 7.985 1.00 98.06 92 LEU A C 1
ATOM 717 O O . LEU A 1 92 ? -5.180 4.839 7.681 1.00 98.06 92 LEU A O 1
ATOM 721 N N . LEU A 1 93 ? -3.734 3.167 8.115 1.00 96.69 93 LEU A N 1
ATOM 722 C CA . LEU A 1 93 ? -2.504 3.919 7.905 1.00 96.69 93 LEU A CA 1
ATOM 723 C C . LEU A 1 93 ? -1.915 3.587 6.530 1.00 96.69 93 LEU A C 1
ATOM 725 O O . LEU A 1 93 ? -1.545 2.447 6.269 1.00 96.69 93 LEU A O 1
ATOM 729 N N . LEU A 1 94 ? -1.827 4.585 5.654 1.00 95.00 94 LEU A N 1
ATOM 730 C CA . LEU A 1 94 ? -1.346 4.439 4.277 1.00 95.00 94 LEU A CA 1
ATOM 731 C C . LEU A 1 94 ? -0.088 5.287 4.039 1.00 95.00 94 LEU A C 1
ATOM 733 O O . LEU A 1 94 ? 0.079 6.324 4.678 1.00 95.00 94 LEU A O 1
ATOM 737 N N . PRO A 1 95 ? 0.781 4.934 3.078 1.00 88.69 95 PRO A N 1
ATOM 738 C CA . PRO A 1 95 ? 1.922 5.777 2.730 1.00 88.69 95 PRO A CA 1
ATOM 739 C C . PRO A 1 95 ? 1.475 7.138 2.180 1.00 88.69 95 PRO A C 1
ATOM 741 O O . PRO A 1 95 ? 2.017 8.179 2.545 1.00 88.69 95 PRO A O 1
ATOM 744 N N . ARG A 1 96 ? 0.478 7.143 1.283 1.00 86.94 96 ARG A N 1
ATOM 745 C CA . ARG A 1 96 ? -0.063 8.336 0.609 1.00 86.94 96 ARG A CA 1
ATOM 746 C C . ARG A 1 96 ? -1.514 8.111 0.178 1.00 86.94 96 ARG A C 1
ATOM 748 O O . ARG A 1 96 ? -1.937 6.968 0.015 1.00 86.94 96 ARG A O 1
ATOM 755 N N . LEU A 1 97 ? -2.238 9.204 -0.058 1.00 89.56 97 LEU A N 1
ATOM 756 C CA . LEU A 1 97 ? -3.601 9.221 -0.610 1.00 89.56 97 LEU A CA 1
ATOM 757 C C . LEU A 1 97 ? -3.601 9.694 -2.069 1.00 89.56 97 LEU A C 1
ATOM 759 O O . LEU A 1 97 ? -2.614 10.278 -2.525 1.00 89.56 97 LEU A O 1
ATOM 763 N N . GLY A 1 98 ? -4.708 9.476 -2.786 1.00 86.31 98 GLY A N 1
ATOM 764 C CA . GLY A 1 98 ? -4.853 9.908 -4.180 1.00 86.31 98 GLY A CA 1
ATOM 765 C C . GLY A 1 98 ? -4.080 9.030 -5.163 1.00 86.31 98 GLY A C 1
ATOM 766 O O . GLY A 1 98 ? -3.714 9.477 -6.251 1.00 86.31 98 GLY A O 1
ATOM 767 N N . VAL A 1 99 ? -3.791 7.791 -4.759 1.00 84.38 99 VAL A N 1
ATOM 768 C CA . VAL A 1 99 ? -3.244 6.746 -5.625 1.00 84.38 99 VAL A CA 1
ATOM 769 C C . VAL A 1 99 ? -4.241 5.586 -5.671 1.00 84.38 99 VAL A C 1
ATOM 771 O O . VAL A 1 99 ? -4.762 5.218 -4.615 1.00 84.38 99 VAL A O 1
ATOM 774 N N . PRO A 1 100 ? -4.491 4.969 -6.847 1.00 87.19 100 PRO A N 1
ATOM 775 C CA . PRO A 1 100 ? -5.584 4.005 -7.013 1.00 87.19 100 PRO A CA 1
ATOM 776 C C . PRO A 1 100 ? -5.593 2.860 -5.995 1.00 87.19 100 PRO A C 1
ATOM 778 O O . PRO A 1 100 ? -6.652 2.480 -5.506 1.00 87.19 100 PRO A O 1
ATOM 781 N N . PHE A 1 101 ? -4.415 2.340 -5.641 1.00 86.69 101 PHE A N 1
ATOM 782 C CA . PHE A 1 101 ? -4.272 1.287 -4.635 1.00 86.69 101 PHE A CA 1
ATOM 783 C C . PHE A 1 101 ? -4.760 1.729 -3.244 1.00 86.69 101 PHE A C 1
ATOM 785 O O . PHE A 1 101 ? -5.617 1.071 -2.655 1.00 86.69 101 PHE A O 1
ATOM 792 N N . SER A 1 102 ? -4.261 2.867 -2.751 1.00 91.06 102 SER A N 1
ATOM 793 C CA . SER A 1 102 ? -4.655 3.448 -1.462 1.00 91.06 102 SER A CA 1
ATOM 794 C C . SER A 1 102 ? -6.143 3.772 -1.414 1.00 91.06 102 SER A C 1
ATOM 796 O O . SER A 1 102 ? -6.811 3.463 -0.431 1.00 91.06 102 SER A O 1
ATOM 798 N N . ASP A 1 103 ? -6.667 4.366 -2.487 1.00 92.38 103 ASP A N 1
ATOM 799 C CA . ASP A 1 103 ? -8.069 4.772 -2.559 1.00 92.38 103 ASP A CA 1
ATOM 800 C C . ASP A 1 103 ? -8.991 3.544 -2.564 1.00 92.38 103 ASP A C 1
ATOM 802 O O . ASP A 1 103 ? -10.036 3.546 -1.909 1.00 92.38 103 ASP A O 1
ATOM 806 N N . ARG A 1 104 ? -8.583 2.463 -3.245 1.00 93.75 104 ARG A N 1
ATOM 807 C CA . ARG A 1 104 ? -9.339 1.211 -3.269 1.00 93.75 104 ARG A CA 1
ATOM 808 C C . ARG A 1 104 ? -9.352 0.521 -1.908 1.00 93.75 104 ARG A C 1
ATOM 810 O O . ARG A 1 104 ? -10.428 0.172 -1.430 1.00 93.75 104 ARG A O 1
ATOM 817 N N . ILE A 1 105 ? -8.191 0.378 -1.262 1.00 94.62 105 ILE A N 1
ATOM 818 C CA . ILE A 1 105 ? -8.117 -0.207 0.085 1.00 94.62 105 ILE A CA 1
ATOM 819 C C . ILE A 1 105 ? -8.923 0.624 1.081 1.00 94.62 105 ILE A C 1
ATOM 821 O O . ILE A 1 105 ? -9.642 0.057 1.899 1.00 94.62 105 ILE A O 1
ATOM 825 N N . ALA A 1 106 ? -8.852 1.954 1.007 1.00 96.25 106 ALA A N 1
ATOM 826 C CA . ALA A 1 106 ? -9.638 2.826 1.869 1.00 96.25 106 ALA A CA 1
ATOM 827 C C . ALA A 1 106 ? -11.145 2.570 1.746 1.00 96.25 106 ALA A C 1
ATOM 829 O O . ALA A 1 106 ? -11.822 2.440 2.766 1.00 96.25 106 ALA A O 1
ATOM 830 N N . GLN A 1 107 ? -11.657 2.440 0.519 1.00 95.75 107 GLN A N 1
ATOM 831 C CA . GLN A 1 107 ? -13.062 2.107 0.273 1.00 95.75 107 GLN A CA 1
ATOM 832 C C . GLN A 1 107 ? -13.423 0.727 0.831 1.00 95.75 107 GLN A C 1
ATOM 834 O O . GLN A 1 107 ? -14.389 0.610 1.585 1.00 95.75 107 GLN A O 1
ATOM 839 N N . ASP A 1 108 ? -12.628 -0.298 0.514 1.00 95.75 108 ASP A N 1
ATOM 840 C CA . ASP A 1 108 ? -12.901 -1.678 0.923 1.00 95.75 108 ASP A CA 1
ATOM 841 C C . ASP A 1 108 ? -12.864 -1.824 2.460 1.00 95.75 108 ASP A C 1
ATOM 843 O O . ASP A 1 108 ? -13.769 -2.412 3.059 1.00 95.75 108 ASP A O 1
ATOM 847 N N . VAL A 1 109 ? -11.879 -1.206 3.124 1.00 96.19 109 VAL A N 1
ATOM 848 C CA . VAL A 1 109 ? -11.775 -1.170 4.593 1.00 96.19 109 VAL A CA 1
ATOM 849 C C . VAL A 1 109 ? -12.931 -0.391 5.211 1.00 96.19 109 VAL A C 1
ATOM 851 O O . VAL A 1 109 ? -13.493 -0.836 6.208 1.00 96.19 109 VAL A O 1
ATOM 854 N N . GLN A 1 110 ? -13.317 0.755 4.647 1.00 96.44 110 GLN A N 1
ATOM 855 C CA . GLN A 1 110 ? -14.446 1.537 5.150 1.00 96.44 110 GLN A CA 1
ATOM 856 C C . GLN A 1 110 ? -15.761 0.754 5.071 1.00 96.44 110 GLN A C 1
ATOM 858 O O . GLN A 1 110 ? -16.519 0.737 6.043 1.00 96.44 110 GLN A O 1
ATOM 863 N N . SER A 1 111 ? -16.022 0.077 3.952 1.00 94.31 111 SER A N 1
ATOM 864 C CA . SER A 1 111 ? -17.203 -0.773 3.793 1.00 94.31 111 SER A CA 1
ATOM 865 C C . SER A 1 111 ? -17.195 -1.942 4.778 1.00 94.31 111 SER A C 1
ATOM 867 O O . SER A 1 111 ? -18.191 -2.163 5.469 1.00 94.31 111 SER A O 1
ATOM 869 N N . ALA A 1 112 ? -16.071 -2.652 4.905 1.00 95.00 112 ALA A N 1
ATOM 870 C CA . ALA A 1 112 ? -15.945 -3.771 5.836 1.00 95.00 112 ALA A CA 1
ATOM 871 C C . ALA A 1 112 ? -16.090 -3.330 7.303 1.00 95.00 112 ALA A C 1
ATOM 873 O O . ALA A 1 112 ? -16.810 -3.969 8.072 1.00 95.00 112 ALA A O 1
ATOM 874 N N . ALA A 1 113 ? -15.464 -2.217 7.693 1.00 94.19 113 ALA A N 1
ATOM 875 C CA . ALA A 1 113 ? -15.573 -1.662 9.038 1.00 94.19 113 ALA A CA 1
ATOM 876 C C . ALA A 1 113 ? -17.021 -1.274 9.366 1.00 94.19 113 ALA A C 1
ATOM 878 O O . ALA A 1 113 ? -17.537 -1.668 10.413 1.00 94.19 113 ALA A O 1
ATOM 879 N N . ALA A 1 114 ? -17.705 -0.582 8.447 1.00 91.31 114 ALA A N 1
ATOM 880 C CA . ALA A 1 114 ? -19.089 -0.156 8.632 1.00 91.31 114 ALA A CA 1
ATOM 881 C C . ALA A 1 114 ? -20.047 -1.342 8.826 1.00 91.31 114 ALA A C 1
ATOM 883 O O . ALA A 1 114 ? -20.887 -1.304 9.726 1.00 91.31 114 ALA A O 1
ATOM 884 N N . LEU A 1 115 ? -19.884 -2.416 8.042 1.00 92.62 115 LEU A N 1
ATOM 885 C CA . LEU A 1 115 ? -20.667 -3.652 8.189 1.00 92.62 115 LEU A CA 1
ATOM 886 C C . LEU A 1 115 ? -20.478 -4.317 9.560 1.00 92.62 115 LEU A C 1
ATOM 888 O O . LEU A 1 115 ? -21.386 -4.984 10.048 1.00 92.62 115 LEU A O 1
ATOM 892 N N . ASN A 1 116 ? -19.328 -4.100 10.199 1.00 91.62 116 ASN A N 1
ATOM 893 C CA . ASN A 1 116 ? -18.997 -4.636 11.518 1.00 91.62 116 ASN A CA 1
ATOM 894 C C . ASN A 1 116 ? -19.217 -3.624 12.659 1.00 91.62 116 ASN A C 1
ATOM 896 O O . ASN A 1 116 ? -18.816 -3.873 13.793 1.00 91.62 116 ASN A O 1
ATOM 900 N N . GLY A 1 117 ? -19.857 -2.480 12.387 1.00 88.00 117 GLY A N 1
ATOM 901 C CA . GLY A 1 117 ? -20.164 -1.467 13.402 1.00 88.00 117 GLY A CA 1
ATOM 902 C C . GLY A 1 117 ? -18.982 -0.584 13.816 1.00 88.00 117 GLY A C 1
ATOM 903 O O . GLY A 1 117 ? -19.088 0.136 14.810 1.00 88.00 117 GLY A O 1
ATOM 904 N N . PHE A 1 118 ? -17.886 -0.602 13.057 1.00 93.38 118 PHE A N 1
ATOM 905 C CA . PHE A 1 118 ? -16.727 0.266 13.251 1.00 93.38 118 PHE A CA 1
ATOM 906 C C . PHE A 1 118 ? -16.773 1.478 12.319 1.00 93.38 118 PHE A C 1
ATOM 908 O O . PHE A 1 118 ? -17.335 1.446 11.225 1.00 93.38 118 PHE A O 1
ATOM 915 N N . SER A 1 119 ? -16.134 2.560 12.755 1.00 94.38 119 SER A N 1
ATOM 916 C CA . SER A 1 119 ? -15.789 3.694 11.895 1.00 94.38 119 SER A CA 1
ATOM 917 C C . SER A 1 119 ? -14.312 3.643 11.506 1.00 94.38 119 SER A C 1
ATOM 919 O O . SER A 1 119 ? -13.476 3.200 12.292 1.00 94.38 119 SER A O 1
ATOM 921 N N . THR A 1 120 ? -13.984 4.097 10.299 1.00 96.62 120 THR A N 1
ATOM 922 C CA . THR A 1 120 ? -12.600 4.105 9.808 1.00 96.62 120 THR A CA 1
ATOM 923 C C . THR A 1 120 ? -12.005 5.497 9.941 1.00 96.62 120 THR A C 1
ATOM 925 O O . THR A 1 120 ? -12.611 6.480 9.518 1.00 96.62 120 THR A O 1
ATOM 928 N N . ILE A 1 121 ? -10.802 5.576 10.504 1.00 97.00 121 ILE A N 1
ATOM 929 C CA . ILE A 1 121 ? -9.939 6.755 10.430 1.00 97.00 121 ILE A CA 1
ATOM 930 C C . ILE A 1 121 ? -8.884 6.463 9.376 1.00 97.00 121 ILE A C 1
ATOM 932 O O . ILE A 1 121 ? -8.185 5.465 9.487 1.00 97.00 121 ILE A O 1
ATOM 936 N N . ILE A 1 122 ? -8.764 7.320 8.366 1.00 96.81 122 ILE A N 1
ATOM 937 C CA . ILE A 1 122 ? -7.722 7.191 7.348 1.00 96.81 122 ILE A CA 1
ATOM 938 C C . ILE A 1 122 ? -6.634 8.206 7.668 1.00 96.81 122 ILE A C 1
ATOM 940 O O . ILE A 1 122 ? -6.899 9.406 7.733 1.00 96.81 122 ILE A O 1
ATOM 944 N N . ALA A 1 123 ? -5.416 7.717 7.854 1.00 95.56 123 ALA A N 1
ATOM 945 C CA . ALA A 1 123 ? -4.241 8.536 8.079 1.00 95.56 123 ALA A CA 1
ATOM 946 C C . ALA A 1 123 ? -3.172 8.189 7.043 1.00 95.56 123 ALA A C 1
ATOM 948 O O . ALA A 1 123 ? -3.060 7.042 6.608 1.00 95.56 123 ALA A O 1
ATOM 949 N N . ALA A 1 124 ? -2.388 9.185 6.639 1.00 92.56 124 ALA A N 1
ATOM 950 C CA . ALA A 1 124 ? -1.308 8.985 5.688 1.00 92.56 124 ALA A CA 1
ATOM 951 C C . ALA A 1 124 ? 0.018 9.526 6.215 1.00 92.56 124 ALA A C 1
ATOM 953 O O . ALA A 1 124 ? 0.073 10.622 6.777 1.00 92.56 124 ALA A O 1
ATOM 954 N N . GLY A 1 125 ? 1.086 8.761 6.011 1.00 87.81 125 GLY A N 1
ATOM 955 C CA . GLY A 1 125 ? 2.437 9.131 6.406 1.00 87.81 125 GLY A CA 1
ATOM 956 C C . GLY A 1 125 ? 3.467 8.334 5.621 1.00 87.81 125 GLY A C 1
ATOM 957 O O . GLY A 1 125 ? 3.429 7.113 5.615 1.00 87.81 125 GLY A O 1
ATOM 958 N N . ASP A 1 126 ? 4.396 9.039 4.985 1.00 82.56 126 ASP A N 1
ATOM 959 C CA . ASP A 1 126 ? 5.479 8.481 4.169 1.00 82.56 126 ASP A CA 1
ATOM 960 C C . ASP A 1 126 ? 6.848 8.539 4.868 1.00 82.56 126 ASP A C 1
ATOM 962 O O . ASP A 1 126 ? 7.868 8.209 4.265 1.00 82.56 126 ASP A O 1
ATOM 966 N N . THR A 1 127 ? 6.882 9.004 6.121 1.00 87.94 127 THR A N 1
ATOM 967 C CA . THR A 1 127 ? 8.090 9.062 6.951 1.00 87.94 127 THR A CA 1
ATOM 968 C C . THR A 1 127 ? 7.846 8.389 8.292 1.00 87.94 127 THR A C 1
ATOM 970 O O . THR A 1 127 ? 6.717 8.376 8.801 1.00 87.94 127 THR A O 1
ATOM 973 N N . MET A 1 128 ? 8.922 7.876 8.888 1.00 89.19 128 MET A N 1
ATOM 974 C CA . MET A 1 128 ? 8.869 7.214 10.187 1.00 89.19 128 MET A CA 1
ATOM 975 C C . MET A 1 128 ? 8.295 8.138 11.268 1.00 89.19 128 MET A C 1
ATOM 977 O O . MET A 1 128 ? 7.445 7.717 12.043 1.00 89.19 128 MET A O 1
ATOM 981 N N . GLU A 1 129 ? 8.654 9.425 11.277 1.00 92.00 129 GLU A N 1
ATOM 982 C CA . GLU A 1 129 ? 8.168 10.388 12.275 1.00 92.00 129 GLU A CA 1
ATOM 983 C C . GLU A 1 129 ? 6.656 10.624 12.174 1.00 92.00 129 GLU A C 1
ATOM 985 O O . GLU A 1 129 ? 5.968 10.774 13.190 1.00 92.00 129 GLU A O 1
ATOM 990 N N . ARG A 1 130 ? 6.120 10.680 10.945 1.00 92.06 130 ARG A N 1
ATOM 991 C CA . ARG A 1 130 ? 4.678 10.841 10.712 1.00 92.06 130 ARG A CA 1
ATOM 992 C C . ARG A 1 130 ? 3.918 9.604 11.167 1.00 92.06 130 ARG A C 1
ATOM 994 O O . ARG A 1 130 ? 2.913 9.742 11.861 1.00 92.06 130 ARG A O 1
ATOM 1001 N N . MET A 1 131 ? 4.410 8.417 10.822 1.00 92.50 131 MET A N 1
ATOM 1002 C CA . MET A 1 131 ? 3.788 7.165 11.247 1.00 92.50 131 MET A CA 1
ATOM 1003 C C . MET A 1 131 ? 3.830 6.982 12.756 1.00 92.50 131 MET A C 1
ATOM 1005 O O . MET A 1 131 ? 2.811 6.683 13.366 1.00 92.50 131 MET A O 1
ATOM 1009 N N . ASP A 1 132 ? 4.981 7.229 13.367 1.00 94.19 132 ASP A N 1
ATOM 1010 C CA . ASP A 1 132 ? 5.190 7.152 14.807 1.00 94.19 132 ASP A CA 1
ATOM 1011 C C . ASP A 1 132 ? 4.245 8.092 15.581 1.00 94.19 132 ASP A C 1
ATOM 1013 O O . ASP A 1 132 ? 3.697 7.728 16.624 1.00 94.19 132 ASP A O 1
ATOM 1017 N N . ARG A 1 133 ? 3.967 9.289 15.046 1.00 95.62 133 ARG A N 1
ATOM 1018 C CA . ARG A 1 133 ? 2.937 10.181 15.603 1.00 95.62 133 ARG A CA 1
ATOM 1019 C C . ARG A 1 133 ? 1.545 9.553 15.562 1.00 95.62 133 ARG A C 1
ATOM 1021 O O . ARG A 1 133 ? 0.860 9.575 16.577 1.00 95.62 133 ARG A O 1
ATOM 1028 N N . ILE A 1 134 ? 1.150 8.979 14.431 1.00 95.69 134 ILE A N 1
ATOM 1029 C CA . ILE A 1 134 ? -0.165 8.342 14.282 1.00 95.69 134 ILE A CA 1
ATOM 1030 C C . ILE A 1 134 ? -0.271 7.118 15.202 1.00 95.69 134 ILE A C 1
ATOM 1032 O O . ILE A 1 134 ? -1.288 6.922 15.864 1.00 95.69 134 ILE A O 1
ATOM 1036 N N . VAL A 1 135 ? 0.800 6.330 15.320 1.00 95.81 135 VAL A N 1
ATOM 1037 C CA . VAL A 1 135 ? 0.873 5.186 16.237 1.00 95.81 135 VAL A CA 1
ATOM 1038 C C . VAL A 1 135 ? 0.704 5.628 17.693 1.00 95.81 135 VAL A C 1
ATOM 1040 O O . VAL A 1 135 ? -0.098 5.022 18.400 1.00 95.81 135 VAL A O 1
ATOM 1043 N N . ARG A 1 136 ? 1.331 6.733 18.126 1.00 96.31 136 ARG A N 1
ATOM 1044 C CA . ARG A 1 136 ? 1.083 7.317 19.464 1.00 96.31 136 ARG A CA 1
ATOM 1045 C C . ARG A 1 136 ? -0.376 7.674 19.715 1.00 96.31 136 ARG A C 1
ATOM 1047 O O . ARG A 1 136 ? -0.885 7.492 20.822 1.00 96.31 136 ARG A O 1
ATOM 1054 N N . GLU A 1 137 ? -1.063 8.199 18.708 1.00 96.00 137 GLU A N 1
ATOM 1055 C CA . GLU A 1 137 ? -2.483 8.524 18.839 1.00 96.00 137 GLU A CA 1
ATOM 1056 C C . GLU A 1 137 ? -3.326 7.247 18.984 1.00 96.00 137 GLU A C 1
ATOM 1058 O O . GLU A 1 137 ? -4.229 7.197 19.822 1.00 96.00 137 GLU A O 1
ATOM 1063 N N . ILE A 1 138 ? -3.000 6.183 18.241 1.00 95.62 138 ILE A N 1
ATOM 1064 C CA . ILE A 1 138 ? -3.657 4.869 18.358 1.00 95.62 138 ILE A CA 1
ATOM 1065 C C . ILE A 1 138 ? -3.422 4.256 19.746 1.00 95.62 138 ILE A C 1
ATOM 1067 O O . ILE A 1 138 ? -4.380 3.816 20.386 1.00 95.62 138 ILE A O 1
ATOM 1071 N N . GLU A 1 139 ? -2.189 4.294 20.255 1.00 94.12 139 GLU A N 1
ATOM 1072 C CA . GLU A 1 139 ? -1.851 3.883 21.628 1.00 94.12 139 GLU A CA 1
ATOM 1073 C C . GLU A 1 139 ? -2.719 4.623 22.654 1.00 94.12 139 GLU A C 1
ATOM 1075 O O . GLU A 1 139 ? -3.302 4.009 23.550 1.00 94.12 139 GLU A O 1
ATOM 1080 N N . SER A 1 140 ? -2.900 5.930 22.446 1.00 92.00 140 SER A N 1
ATOM 1081 C CA . SER A 1 140 ? -3.708 6.814 23.295 1.00 92.00 140 SER A CA 1
ATOM 1082 C C . SER A 1 140 ? -5.227 6.627 23.138 1.00 92.00 140 SER A C 1
ATOM 1084 O O . SER A 1 140 ? -6.004 7.305 23.810 1.00 92.00 140 SER A O 1
ATOM 1086 N N . GLY A 1 141 ? -5.680 5.709 22.276 1.00 91.19 141 GLY A N 1
ATOM 1087 C CA . GLY A 1 141 ? -7.096 5.372 22.099 1.00 91.19 141 GLY A CA 1
ATOM 1088 C C . GLY A 1 141 ? -7.791 6.042 20.916 1.00 91.19 141 GLY A C 1
ATOM 1089 O O . GLY A 1 141 ? -9.023 6.118 20.895 1.00 91.19 141 GLY A O 1
ATOM 1090 N N . LEU A 1 142 ? -7.042 6.509 19.910 1.00 93.81 142 LEU A N 1
ATOM 1091 C CA . LEU A 1 142 ? -7.621 6.964 18.641 1.00 93.81 142 LEU A CA 1
ATOM 1092 C C . LEU A 1 142 ? -8.393 5.840 17.929 1.00 93.81 142 LEU A C 1
ATOM 1094 O O . LEU A 1 142 ? -9.430 6.105 17.318 1.00 93.81 142 LEU A O 1
ATOM 1098 N N . ALA A 1 143 ? -7.914 4.600 18.017 1.00 95.50 143 ALA A N 1
ATOM 1099 C CA . ALA A 1 143 ? -8.539 3.438 17.398 1.00 95.50 143 ALA A CA 1
ATOM 1100 C C . ALA A 1 143 ? -8.343 2.180 18.250 1.00 95.50 143 ALA A C 1
ATOM 1102 O O . ALA A 1 143 ? -7.402 2.087 19.036 1.00 95.50 143 ALA A O 1
ATOM 1103 N N . ASP A 1 144 ? -9.239 1.210 18.078 1.00 94.31 144 ASP A N 1
ATOM 1104 C CA . ASP A 1 144 ? -9.177 -0.086 18.753 1.00 94.31 144 ASP A CA 1
ATOM 1105 C C . ASP A 1 144 ? -8.249 -1.075 18.048 1.00 94.31 144 ASP A C 1
ATOM 1107 O O . ASP A 1 144 ? -7.760 -2.004 18.681 1.00 94.31 144 ASP A O 1
ATOM 1111 N N . GLY A 1 145 ? -7.967 -0.846 16.767 1.00 94.38 145 GLY A N 1
ATOM 1112 C CA . GLY A 1 145 ? -7.025 -1.627 15.979 1.00 94.38 145 GLY A CA 1
ATOM 1113 C C . GLY A 1 145 ? -6.516 -0.846 14.775 1.00 94.38 145 GLY A C 1
ATOM 1114 O O . GLY A 1 145 ? -6.989 0.260 14.481 1.00 94.38 145 GLY A O 1
ATOM 1115 N N . VAL A 1 146 ? -5.540 -1.428 14.084 1.00 96.75 146 VAL A N 1
ATOM 1116 C CA . VAL A 1 146 ? -4.858 -0.784 12.959 1.00 96.75 146 VAL A CA 1
ATOM 1117 C C . VAL A 1 146 ? -4.780 -1.696 11.738 1.00 96.75 146 VAL A C 1
ATOM 1119 O O . VAL A 1 146 ? -4.550 -2.896 11.849 1.00 96.75 146 VAL A O 1
ATOM 1122 N N . ILE A 1 147 ? -4.959 -1.117 10.558 1.00 97.56 147 ILE A N 1
ATOM 1123 C CA . ILE A 1 147 ? -4.578 -1.709 9.279 1.00 97.56 147 ILE A CA 1
ATOM 1124 C C . ILE A 1 147 ? -3.510 -0.791 8.696 1.00 97.56 147 ILE A C 1
ATOM 1126 O O . ILE A 1 147 ? -3.791 0.386 8.492 1.00 97.56 147 ILE A O 1
ATOM 1130 N N . ALA A 1 148 ? -2.290 -1.273 8.472 1.00 95.69 148 ALA A N 1
ATOM 1131 C CA . ALA A 1 148 ? -1.185 -0.402 8.078 1.00 95.69 148 ALA A CA 1
ATOM 1132 C C . ALA A 1 148 ? -0.415 -0.909 6.861 1.00 95.69 148 ALA A C 1
ATOM 1134 O O . ALA A 1 148 ? 0.075 -2.035 6.848 1.00 95.69 148 ALA A O 1
ATOM 1135 N N . ASP A 1 149 ? -0.264 -0.057 5.852 1.00 93.81 149 ASP A N 1
ATOM 1136 C CA . ASP A 1 149 ? 0.645 -0.293 4.736 1.00 93.81 149 ASP A CA 1
ATOM 1137 C C . ASP A 1 149 ? 2.044 0.239 5.070 1.00 93.81 149 ASP A C 1
ATOM 1139 O O . ASP A 1 149 ? 2.322 1.440 4.998 1.00 93.81 149 ASP A O 1
ATOM 1143 N N . TRP A 1 150 ? 2.926 -0.683 5.457 1.00 92.19 150 TRP A N 1
ATOM 1144 C CA . TRP A 1 150 ? 4.288 -0.412 5.913 1.00 92.19 150 TRP A CA 1
ATOM 1145 C C . TRP A 1 150 ? 5.348 -0.986 4.983 1.00 92.19 150 TRP A C 1
ATOM 1147 O O . TRP A 1 150 ? 6.500 -1.131 5.372 1.00 92.19 150 TRP A O 1
ATOM 1157 N N . GLN A 1 151 ? 5.000 -1.272 3.731 1.00 87.81 151 GLN A N 1
ATOM 1158 C CA . GLN A 1 151 ? 5.897 -1.943 2.785 1.00 87.81 151 GLN A CA 1
ATOM 1159 C C . GLN A 1 151 ? 7.232 -1.227 2.531 1.00 87.81 151 GLN A C 1
ATOM 1161 O O . GLN A 1 151 ? 8.168 -1.845 2.034 1.00 87.81 151 GLN A O 1
ATOM 1166 N N . HIS A 1 152 ? 7.303 0.071 2.819 1.00 83.81 152 HIS A N 1
ATOM 1167 C CA . HIS A 1 152 ? 8.485 0.908 2.624 1.00 83.81 152 HIS A CA 1
ATOM 1168 C C . HIS A 1 152 ? 9.302 1.124 3.905 1.00 83.81 152 HIS A C 1
ATOM 1170 O O . HIS A 1 152 ? 10.336 1.786 3.852 1.00 83.81 152 HIS A O 1
ATOM 1176 N N . LEU A 1 153 ? 8.834 0.622 5.050 1.00 87.88 153 LEU A N 1
ATOM 1177 C CA . LEU A 1 153 ? 9.580 0.680 6.300 1.00 87.88 153 LEU A CA 1
ATOM 1178 C C . LEU A 1 153 ? 10.595 -0.459 6.377 1.00 87.88 153 LEU A C 1
ATOM 1180 O O . LEU A 1 153 ? 10.419 -1.515 5.772 1.00 87.88 153 LEU A O 1
ATOM 1184 N N . SER A 1 154 ? 11.649 -0.250 7.165 1.00 89.38 154 SER A N 1
ATOM 1185 C CA . SER A 1 154 ? 12.564 -1.333 7.509 1.00 89.38 154 SER A CA 1
ATOM 1186 C C . SER A 1 154 ? 11.891 -2.327 8.461 1.00 89.38 154 SER A C 1
ATOM 1188 O O . SER A 1 154 ? 11.013 -1.961 9.246 1.00 89.38 154 SER A O 1
ATOM 1190 N N . GLU A 1 155 ? 12.358 -3.578 8.471 1.00 92.44 155 GLU A N 1
ATOM 1191 C CA . GLU A 1 155 ? 11.893 -4.579 9.442 1.00 92.44 155 GLU A CA 1
ATOM 1192 C C . GLU A 1 155 ? 12.055 -4.094 10.889 1.00 92.44 155 GLU A C 1
ATOM 1194 O O . GLU A 1 155 ? 11.184 -4.320 11.727 1.00 92.44 155 GLU A O 1
ATOM 1199 N N . ARG A 1 156 ? 13.141 -3.365 11.174 1.00 93.69 156 ARG A N 1
ATOM 1200 C CA . ARG A 1 156 ? 13.398 -2.770 12.489 1.00 93.69 156 ARG A CA 1
ATOM 1201 C C . ARG A 1 156 ? 12.314 -1.764 12.878 1.00 93.69 156 ARG A C 1
ATOM 1203 O O . ARG A 1 156 ? 11.837 -1.799 14.012 1.00 93.69 156 ARG A O 1
ATOM 1210 N N . ASP A 1 157 ? 11.943 -0.876 11.962 1.00 93.56 157 ASP A N 1
ATOM 1211 C CA . ASP A 1 157 ? 10.931 0.150 12.221 1.00 93.56 157 ASP A CA 1
ATOM 1212 C C . ASP A 1 157 ? 9.550 -0.479 12.405 1.00 93.56 157 ASP A C 1
ATOM 1214 O O . ASP A 1 157 ? 8.832 -0.135 13.345 1.00 93.56 157 ASP A O 1
ATOM 1218 N N . VAL A 1 158 ? 9.207 -1.466 11.573 1.00 94.50 158 VAL A N 1
ATOM 1219 C CA . VAL A 1 158 ? 7.958 -2.223 11.718 1.00 94.50 158 VAL A CA 1
ATOM 1220 C C . VAL A 1 158 ? 7.907 -2.957 13.052 1.00 94.50 158 VAL A C 1
ATOM 1222 O O . VAL A 1 158 ? 6.896 -2.870 13.746 1.00 94.50 158 VAL A O 1
ATOM 1225 N N . ALA A 1 159 ? 8.988 -3.634 13.448 1.00 95.19 159 ALA A N 1
ATOM 1226 C CA . ALA A 1 159 ? 9.066 -4.320 14.734 1.00 95.19 159 ALA A CA 1
ATOM 1227 C C . ALA A 1 159 ? 8.838 -3.352 15.904 1.00 95.19 159 ALA A C 1
ATOM 1229 O O . ALA A 1 159 ? 8.083 -3.666 16.825 1.00 95.19 159 ALA A O 1
ATOM 1230 N N . LEU A 1 160 ? 9.440 -2.159 15.848 1.00 95.25 160 LEU A N 1
ATOM 1231 C CA . LEU A 1 160 ? 9.274 -1.125 16.868 1.00 95.25 160 LEU A CA 1
ATOM 1232 C C . LEU A 1 160 ? 7.819 -0.647 16.971 1.00 95.25 160 LEU A C 1
ATOM 1234 O O . LEU A 1 160 ? 7.269 -0.592 18.072 1.00 95.25 160 LEU A O 1
ATOM 1238 N N . LEU A 1 161 ? 7.188 -0.299 15.845 1.00 95.56 161 LEU A N 1
ATOM 1239 C CA . LEU A 1 161 ? 5.805 0.191 15.835 1.00 95.56 161 LEU A CA 1
ATOM 1240 C C . LEU A 1 161 ? 4.818 -0.904 16.260 1.00 95.56 161 LEU A C 1
ATOM 1242 O O . LEU A 1 161 ? 3.948 -0.661 17.097 1.00 95.56 161 LEU A O 1
ATOM 1246 N N . ALA A 1 162 ? 4.979 -2.119 15.731 1.00 95.88 162 ALA A N 1
ATOM 1247 C CA . ALA A 1 162 ? 4.126 -3.258 16.052 1.00 95.88 162 ALA A CA 1
ATOM 1248 C C . ALA A 1 162 ? 4.223 -3.647 17.533 1.00 95.88 162 ALA A C 1
ATOM 1250 O O . ALA A 1 162 ? 3.196 -3.849 18.179 1.00 95.88 162 ALA A O 1
ATOM 1251 N N . ALA A 1 163 ? 5.432 -3.685 18.107 1.00 94.50 163 ALA A N 1
ATOM 1252 C CA . ALA A 1 163 ? 5.621 -4.005 19.521 1.00 94.50 163 ALA A CA 1
ATOM 1253 C C . ALA A 1 163 ? 4.877 -3.025 20.436 1.00 94.50 163 ALA A C 1
ATOM 1255 O O . ALA A 1 163 ? 4.227 -3.439 21.395 1.00 94.50 163 ALA A O 1
ATOM 1256 N N . ARG A 1 164 ? 4.917 -1.725 20.129 1.00 95.06 164 ARG A N 1
ATOM 1257 C CA . ARG A 1 164 ? 4.228 -0.726 20.951 1.00 95.06 164 ARG A CA 1
ATOM 1258 C C . ARG A 1 164 ? 2.707 -0.821 20.848 1.00 95.06 164 ARG A C 1
ATOM 1260 O O . ARG A 1 164 ? 2.019 -0.751 21.865 1.00 95.06 164 ARG A O 1
ATOM 1267 N N . LEU A 1 165 ? 2.182 -1.059 19.648 1.00 95.81 165 LEU A N 1
ATOM 1268 C CA . LEU A 1 165 ? 0.756 -1.318 19.444 1.00 95.81 165 LEU A CA 1
ATOM 1269 C C . LEU A 1 165 ? 0.300 -2.591 20.171 1.00 95.81 165 LEU A C 1
ATOM 1271 O O . LEU A 1 165 ? -0.751 -2.579 20.811 1.00 95.81 165 LEU A O 1
ATOM 1275 N N . ALA A 1 166 ? 1.108 -3.655 20.149 1.00 93.81 166 ALA A N 1
ATOM 1276 C CA . ALA A 1 166 ? 0.834 -4.885 20.887 1.00 93.81 166 ALA A CA 1
ATOM 1277 C C . ALA A 1 166 ? 0.785 -4.645 22.406 1.00 93.81 166 ALA A C 1
ATOM 1279 O O . ALA A 1 166 ? -0.165 -5.075 23.059 1.00 93.81 166 ALA A O 1
ATOM 1280 N N . VAL A 1 167 ? 1.747 -3.895 22.963 1.00 93.50 167 VAL A N 1
ATOM 1281 C CA . VAL A 1 167 ? 1.752 -3.491 24.385 1.00 93.50 167 VAL A CA 1
ATOM 1282 C C . VAL A 1 167 ? 0.510 -2.668 24.738 1.00 93.50 167 VAL A C 1
ATOM 1284 O O . VAL A 1 167 ? -0.071 -2.852 25.806 1.00 93.50 167 VAL A O 1
ATOM 1287 N N . ALA A 1 168 ? 0.056 -1.803 23.830 1.00 92.75 168 ALA A N 1
ATOM 1288 C CA . ALA A 1 168 ? -1.172 -1.029 23.995 1.00 92.75 168 ALA A CA 1
ATOM 1289 C C . ALA A 1 168 ? -2.465 -1.843 23.760 1.00 92.75 168 ALA A C 1
ATOM 1291 O O . ALA A 1 168 ? -3.560 -1.280 23.832 1.00 92.75 168 ALA A O 1
ATOM 1292 N N . GLY A 1 169 ? -2.370 -3.147 23.467 1.00 93.12 169 GLY A N 1
ATOM 1293 C CA . GLY A 1 169 ? -3.522 -4.009 23.195 1.00 93.12 169 GLY A CA 1
ATOM 1294 C C . GLY A 1 169 ? -4.263 -3.642 21.907 1.00 93.12 169 GLY A C 1
ATOM 1295 O O . GLY A 1 169 ? -5.485 -3.770 21.845 1.00 93.12 169 GLY A O 1
ATOM 1296 N N . ARG A 1 170 ? -3.541 -3.140 20.898 1.00 94.12 170 ARG A N 1
ATOM 1297 C CA . ARG A 1 170 ? -4.071 -2.702 19.600 1.00 94.12 170 ARG A CA 1
ATOM 1298 C C . ARG A 1 170 ? -3.716 -3.736 18.529 1.00 94.12 170 ARG A C 1
ATOM 1300 O O . ARG A 1 170 ? -2.641 -3.636 17.936 1.00 94.12 170 ARG A O 1
ATOM 1307 N N . PRO A 1 171 ? -4.574 -4.744 18.287 1.00 93.25 171 PRO A N 1
ATOM 1308 C CA . PRO A 1 171 ? -4.328 -5.718 17.233 1.00 93.25 171 PRO A CA 1
ATOM 1309 C C . PRO A 1 171 ? -4.363 -5.041 15.863 1.00 93.25 171 PRO A C 1
ATOM 1311 O O . PRO A 1 171 ? -4.984 -3.986 15.676 1.00 93.25 171 PRO A O 1
ATOM 1314 N N . GLY A 1 172 ? -3.741 -5.677 14.877 1.00 94.81 172 GLY A N 1
ATOM 1315 C CA . GLY A 1 172 ? -3.781 -5.136 13.535 1.00 94.81 172 GLY A CA 1
ATOM 1316 C C . GLY A 1 172 ? -3.395 -6.088 12.424 1.00 94.81 172 GLY A C 1
ATOM 1317 O O . GLY A 1 172 ? -2.912 -7.201 12.638 1.00 94.81 172 GLY A O 1
ATOM 1318 N N . VAL A 1 173 ? -3.620 -5.591 11.216 1.00 96.75 173 VAL A N 1
ATOM 1319 C CA . VAL A 1 173 ? -3.180 -6.194 9.963 1.00 96.75 173 VAL A CA 1
ATOM 1320 C C . VAL A 1 173 ? -2.142 -5.269 9.345 1.00 96.75 173 VAL A C 1
ATOM 1322 O O . VAL A 1 173 ? -2.361 -4.060 9.288 1.00 96.75 173 VAL A O 1
ATOM 1325 N N . ILE A 1 174 ? -1.024 -5.804 8.869 1.00 96.00 174 ILE A N 1
ATOM 1326 C CA . ILE A 1 174 ? 0.001 -4.998 8.201 1.00 96.00 174 ILE A CA 1
ATOM 1327 C C . ILE A 1 174 ? 0.297 -5.524 6.803 1.00 96.00 174 ILE A C 1
ATOM 1329 O O . ILE A 1 174 ? 0.269 -6.729 6.564 1.00 96.00 174 ILE A O 1
ATOM 1333 N N . PHE A 1 175 ? 0.618 -4.621 5.884 1.00 94.06 175 PHE A N 1
ATOM 1334 C CA . PHE A 1 175 ? 1.199 -4.967 4.594 1.00 94.06 175 PHE A CA 1
ATOM 1335 C C . PHE A 1 175 ? 2.708 -4.782 4.687 1.00 94.06 175 PHE A C 1
ATOM 1337 O O . PHE A 1 175 ? 3.184 -3.665 4.904 1.00 94.06 175 PHE A O 1
ATOM 1344 N N . HIS A 1 176 ? 3.462 -5.870 4.539 1.00 92.06 176 HIS A N 1
ATOM 1345 C CA . HIS A 1 176 ? 4.921 -5.830 4.576 1.00 92.06 176 HIS A CA 1
ATOM 1346 C C . HIS A 1 176 ? 5.533 -7.003 3.786 1.00 92.06 176 HIS A C 1
ATOM 1348 O O . HIS A 1 176 ? 4.971 -8.099 3.793 1.00 92.06 176 HIS A O 1
ATOM 1354 N N . PRO A 1 177 ? 6.674 -6.819 3.091 1.00 86.69 177 PRO A N 1
ATOM 1355 C CA . PRO A 1 177 ? 7.257 -7.856 2.239 1.00 86.69 177 PRO A CA 1
ATOM 1356 C C . PRO A 1 177 ? 7.839 -9.070 2.974 1.00 86.69 177 PRO A C 1
ATOM 1358 O O . PRO A 1 177 ? 7.794 -10.157 2.401 1.00 86.69 177 PRO A O 1
ATOM 1361 N N . SER A 1 178 ? 8.385 -8.915 4.189 1.00 86.94 178 SER A N 1
ATOM 1362 C CA . SER A 1 178 ? 9.191 -9.958 4.864 1.00 86.94 178 SER A CA 1
ATOM 1363 C C . SER A 1 178 ? 8.827 -10.227 6.338 1.00 86.94 178 SER A C 1
ATOM 1365 O O . SER A 1 178 ? 8.530 -11.375 6.654 1.00 86.94 178 SER A O 1
ATOM 1367 N N . ILE A 1 179 ? 8.773 -9.217 7.213 1.00 91.81 179 ILE A N 1
ATOM 1368 C CA . ILE A 1 179 ? 8.540 -9.396 8.665 1.00 91.81 179 ILE A CA 1
ATOM 1369 C C . ILE A 1 179 ? 7.174 -10.006 9.057 1.00 91.81 179 ILE A C 1
ATOM 1371 O O . ILE A 1 179 ? 6.172 -9.771 8.389 1.00 91.81 179 ILE A O 1
ATOM 1375 N N . GLU A 1 180 ? 7.151 -10.735 10.182 1.00 93.44 180 GLU A N 1
ATOM 1376 C CA . GLU A 1 180 ? 5.966 -11.273 10.882 1.00 93.44 180 GLU A CA 1
ATOM 1377 C C . GLU A 1 180 ? 6.005 -10.866 12.371 1.00 93.44 180 GLU A C 1
ATOM 1379 O O . GLU A 1 180 ? 6.550 -11.598 13.203 1.00 93.44 180 GLU A O 1
ATOM 1384 N N . PRO A 1 181 ? 5.506 -9.675 12.746 1.00 92.31 181 PRO A N 1
ATOM 1385 C CA . PRO A 1 181 ? 5.503 -9.257 14.139 1.00 92.31 181 PRO A CA 1
ATOM 1386 C C . PRO A 1 181 ? 4.437 -10.015 14.939 1.00 92.31 181 PRO A C 1
ATOM 1388 O O . PRO A 1 181 ? 3.301 -10.193 14.499 1.00 92.31 181 PRO A O 1
ATOM 1391 N N . ALA A 1 182 ? 4.792 -10.433 16.155 1.00 86.88 182 ALA A N 1
ATOM 1392 C CA . ALA A 1 182 ? 3.880 -11.161 17.032 1.00 86.88 182 ALA A CA 1
ATOM 1393 C C . ALA A 1 182 ? 2.599 -10.353 17.319 1.00 86.88 182 ALA A C 1
ATOM 1395 O O . ALA A 1 182 ? 2.658 -9.168 17.643 1.00 86.88 182 ALA A O 1
ATOM 1396 N N . GLY A 1 183 ? 1.440 -11.012 17.231 1.00 83.31 183 GLY A N 1
ATOM 1397 C CA . GLY A 1 183 ? 0.135 -10.386 17.481 1.00 83.31 183 GLY A CA 1
ATOM 1398 C C . GLY A 1 183 ? -0.459 -9.624 16.291 1.00 83.31 183 GLY A C 1
ATOM 1399 O O . GLY A 1 183 ? -1.514 -9.008 16.444 1.00 83.31 183 GLY A O 1
ATOM 1400 N N . PHE A 1 184 ? 0.172 -9.689 15.115 1.00 94.88 184 PHE A N 1
ATOM 1401 C CA . PHE A 1 184 ? -0.327 -9.093 13.876 1.00 94.88 184 PHE A CA 1
ATOM 1402 C C . PHE A 1 184 ? -0.583 -10.153 12.810 1.00 94.88 184 PHE A C 1
ATOM 1404 O O . PHE A 1 184 ? 0.079 -11.185 12.763 1.00 94.88 184 PHE A O 1
ATOM 1411 N N . SER A 1 185 ? -1.551 -9.879 11.936 1.00 96.06 185 SER A N 1
ATOM 1412 C CA . SER A 1 185 ? -1.685 -10.597 10.664 1.00 96.06 185 SER A CA 1
ATOM 1413 C C . SER A 1 185 ? -0.938 -9.839 9.571 1.00 96.06 185 SER A C 1
ATOM 1415 O O . SER A 1 185 ? -1.019 -8.610 9.516 1.00 96.06 185 SER A O 1
ATOM 1417 N N . VAL A 1 186 ? -0.244 -10.548 8.682 1.00 95.75 186 VAL A N 1
ATOM 1418 C CA . VAL A 1 186 ? 0.547 -9.928 7.611 1.00 95.75 186 VAL A CA 1
ATOM 1419 C C . VAL A 1 186 ? -0.024 -10.276 6.242 1.00 95.75 186 VAL A C 1
ATOM 1421 O O . VAL A 1 186 ? -0.330 -11.429 5.945 1.00 95.75 186 VAL A O 1
ATOM 1424 N N . VAL A 1 187 ? -0.153 -9.260 5.391 1.00 94.44 187 VAL A N 1
ATOM 1425 C CA . VAL A 1 187 ? -0.553 -9.384 3.988 1.00 94.44 187 VAL A CA 1
ATOM 1426 C C . VAL A 1 187 ? 0.644 -9.054 3.099 1.00 94.44 187 VAL A C 1
ATOM 1428 O O . VAL A 1 187 ? 1.305 -8.029 3.271 1.00 94.44 187 VAL A O 1
ATOM 1431 N N . ARG A 1 188 ? 0.922 -9.920 2.120 1.00 90.19 188 ARG A N 1
ATOM 1432 C CA . ARG A 1 188 ? 2.097 -9.821 1.241 1.00 90.19 188 ARG A CA 1
ATOM 1433 C C . ARG A 1 188 ? 1.666 -9.624 -0.203 1.00 90.19 188 ARG A C 1
ATOM 1435 O O . ARG A 1 188 ? 0.764 -10.303 -0.679 1.00 90.19 188 ARG A O 1
ATOM 1442 N N . GLN A 1 189 ? 2.333 -8.710 -0.905 1.00 80.81 189 GLN A N 1
ATOM 1443 C CA . GLN A 1 189 ? 2.034 -8.406 -2.311 1.00 80.81 189 GLN A CA 1
ATOM 1444 C C . GLN A 1 189 ? 3.007 -9.062 -3.308 1.00 80.81 189 GLN A C 1
ATOM 1446 O O . GLN A 1 189 ? 2.839 -8.881 -4.507 1.00 80.81 189 GLN A O 1
ATOM 1451 N N . HIS A 1 190 ? 4.017 -9.811 -2.834 1.00 83.06 190 HIS A N 1
ATOM 1452 C CA . HIS A 1 190 ? 5.025 -10.514 -3.655 1.00 83.06 190 HIS A CA 1
ATOM 1453 C C . HIS A 1 190 ? 5.583 -9.687 -4.831 1.00 83.06 190 HIS A C 1
ATOM 1455 O O . HIS A 1 190 ? 5.901 -10.197 -5.902 1.00 83.06 190 HIS A O 1
ATOM 1461 N N . THR A 1 191 ? 5.734 -8.377 -4.622 1.00 84.12 191 THR A N 1
ATOM 1462 C CA . THR A 1 191 ? 5.995 -7.410 -5.693 1.00 84.12 191 THR A CA 1
ATOM 1463 C C . THR A 1 191 ? 7.306 -7.675 -6.434 1.00 84.12 191 THR A C 1
ATOM 1465 O O . THR A 1 191 ? 7.394 -7.409 -7.627 1.00 84.12 191 THR A O 1
ATOM 1468 N N . GLY A 1 192 ? 8.322 -8.216 -5.754 1.00 87.50 192 GLY A N 1
ATOM 1469 C CA . GLY A 1 192 ? 9.587 -8.593 -6.390 1.00 87.50 192 GLY A CA 1
ATOM 1470 C C . GLY A 1 192 ? 9.427 -9.720 -7.416 1.00 87.50 192 GLY A C 1
ATOM 1471 O O . GLY A 1 192 ? 10.015 -9.656 -8.494 1.00 87.50 192 GLY A O 1
ATOM 1472 N N . ASP A 1 193 ? 8.593 -10.720 -7.135 1.00 89.44 193 ASP A N 1
ATOM 1473 C CA . ASP A 1 193 ? 8.345 -11.812 -8.081 1.00 89.44 193 ASP A CA 1
ATOM 1474 C C . ASP A 1 193 ? 7.571 -11.305 -9.300 1.00 89.44 193 ASP A C 1
ATOM 1476 O O . ASP A 1 193 ? 7.997 -11.546 -10.427 1.00 89.44 193 ASP A O 1
ATOM 1480 N N . ALA A 1 194 ? 6.562 -10.455 -9.090 1.00 91.44 194 ALA A N 1
ATOM 1481 C CA . ALA A 1 194 ? 5.835 -9.804 -10.180 1.00 91.44 194 ALA A CA 1
ATOM 1482 C C . ALA A 1 194 ? 6.743 -8.941 -11.084 1.00 91.44 194 ALA A C 1
ATOM 1484 O O . ALA A 1 194 ? 6.589 -8.948 -12.306 1.00 91.44 194 ALA A O 1
ATOM 1485 N N . VAL A 1 195 ? 7.716 -8.213 -10.514 1.00 93.50 195 VAL A N 1
ATOM 1486 C CA . VAL A 1 195 ? 8.702 -7.449 -11.307 1.00 93.50 195 VAL A CA 1
ATOM 1487 C C . VAL A 1 195 ? 9.577 -8.383 -12.139 1.00 93.50 195 VAL A C 1
ATOM 1489 O O . VAL A 1 195 ? 9.774 -8.134 -13.329 1.00 93.50 195 VAL A O 1
ATOM 1492 N N . PHE A 1 196 ? 10.092 -9.456 -11.533 1.00 95.19 196 PHE A N 1
ATOM 1493 C CA . PHE A 1 196 ? 10.902 -10.436 -12.252 1.00 95.19 196 PHE A CA 1
ATOM 1494 C C . PHE A 1 196 ? 10.111 -11.054 -13.408 1.00 95.19 196 PHE A C 1
ATOM 1496 O O . PHE A 1 196 ? 10.602 -11.058 -14.532 1.00 95.19 196 PHE A O 1
ATOM 1503 N N . GLU A 1 197 ? 8.883 -11.512 -13.161 1.00 96.38 197 GLU A N 1
ATOM 1504 C CA . GLU A 1 197 ? 8.008 -12.109 -14.176 1.00 96.38 197 GLU A CA 1
ATOM 1505 C C . GLU A 1 197 ? 7.715 -11.144 -15.331 1.00 96.38 197 GLU A C 1
ATOM 1507 O O . GLU A 1 197 ? 7.790 -11.531 -16.498 1.00 96.38 197 GLU A O 1
ATOM 1512 N N . ALA A 1 198 ? 7.442 -9.869 -15.035 1.00 96.25 198 ALA A N 1
ATOM 1513 C CA . ALA A 1 198 ? 7.178 -8.861 -16.058 1.00 96.25 198 ALA A CA 1
ATOM 1514 C C . ALA A 1 198 ? 8.404 -8.591 -16.949 1.00 96.25 198 ALA A C 1
ATOM 1516 O O . ALA A 1 198 ? 8.285 -8.507 -18.175 1.00 96.25 198 ALA A O 1
ATOM 1517 N N . LEU A 1 199 ? 9.591 -8.471 -16.350 1.00 96.81 199 LEU A N 1
ATOM 1518 C CA . LEU A 1 199 ? 10.846 -8.304 -17.089 1.00 96.81 199 LEU A CA 1
ATOM 1519 C C . LEU A 1 199 ? 11.187 -9.554 -17.901 1.00 96.81 199 LEU A C 1
ATOM 1521 O O . LEU A 1 199 ? 11.605 -9.453 -19.058 1.00 96.81 199 LEU A O 1
ATOM 1525 N N . ASP A 1 200 ? 10.964 -10.727 -17.314 1.00 97.25 200 ASP A N 1
ATOM 1526 C CA . ASP A 1 200 ? 11.212 -12.004 -17.959 1.00 97.25 200 ASP A CA 1
ATOM 1527 C C . ASP A 1 200 ? 10.322 -12.206 -19.182 1.00 97.25 200 ASP A C 1
ATOM 1529 O O . ASP A 1 200 ? 10.802 -12.589 -20.248 1.00 97.25 200 ASP A O 1
ATOM 1533 N N . TYR A 1 201 ? 9.047 -11.840 -19.072 1.00 97.56 201 TYR A N 1
ATOM 1534 C CA . TYR A 1 201 ? 8.117 -11.837 -20.191 1.00 97.56 201 TYR A CA 1
ATOM 1535 C C . TYR A 1 201 ? 8.608 -10.954 -21.350 1.00 97.56 201 TYR A C 1
ATOM 1537 O O . TYR A 1 201 ? 8.615 -11.387 -22.505 1.00 97.56 201 TYR A O 1
ATOM 1545 N N . LEU A 1 202 ? 9.077 -9.731 -21.065 1.00 96.50 202 LEU A N 1
ATOM 1546 C CA . LEU A 1 202 ? 9.642 -8.847 -22.094 1.00 96.50 202 LEU A CA 1
ATOM 1547 C C . LEU A 1 202 ? 10.881 -9.471 -22.752 1.00 96.50 202 LEU A C 1
ATOM 1549 O O . LEU A 1 202 ? 11.038 -9.409 -23.975 1.00 96.50 202 LEU A O 1
ATOM 1553 N N . TYR A 1 203 ? 11.743 -10.107 -21.961 1.00 96.62 203 TYR A N 1
ATOM 1554 C CA . TYR A 1 203 ? 12.929 -10.785 -22.471 1.00 96.62 203 TYR A CA 1
ATOM 1555 C C . TYR A 1 203 ? 12.577 -11.979 -23.370 1.00 96.62 203 TYR A C 1
ATOM 1557 O O . TYR A 1 203 ? 13.109 -12.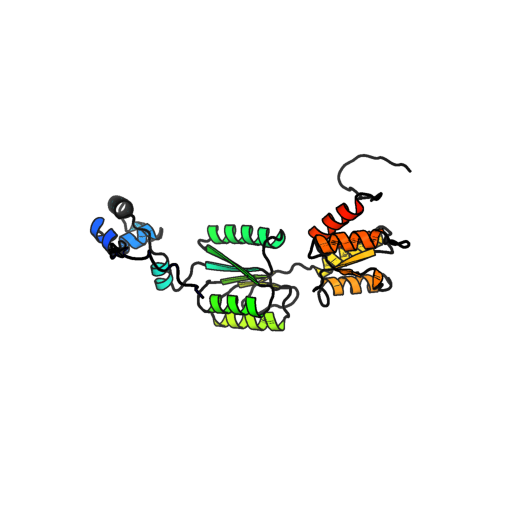104 -24.481 1.00 96.62 203 TYR A O 1
ATOM 1565 N N . GLN A 1 204 ? 11.642 -12.827 -22.937 1.00 96.62 204 GLN A N 1
ATOM 1566 C CA . GLN A 1 204 ? 11.135 -13.959 -23.718 1.00 96.62 204 GLN A CA 1
ATOM 1567 C C . GLN A 1 204 ? 10.445 -13.499 -25.012 1.00 96.62 204 GLN A C 1
ATOM 1569 O O . GLN A 1 204 ? 10.571 -14.154 -26.044 1.00 96.62 204 GLN A O 1
ATOM 1574 N N . ALA A 1 205 ? 9.807 -12.325 -25.005 1.00 96.19 205 ALA A N 1
ATOM 1575 C CA . ALA A 1 205 ? 9.228 -11.703 -26.197 1.00 96.19 205 ALA A CA 1
ATOM 1576 C C . ALA A 1 205 ? 10.272 -11.173 -27.208 1.00 96.19 205 ALA A C 1
ATOM 1578 O O . ALA A 1 205 ? 9.896 -10.679 -28.274 1.00 96.19 205 ALA A O 1
ATOM 1579 N N . GLY A 1 206 ? 11.570 -11.284 -26.901 1.00 95.94 206 GLY A N 1
ATOM 1580 C CA . GLY A 1 206 ? 12.681 -10.921 -27.785 1.00 95.94 206 GLY A CA 1
ATOM 1581 C C . GLY A 1 206 ? 13.340 -9.581 -27.459 1.00 95.94 206 GLY A C 1
ATOM 1582 O O . GLY A 1 206 ? 14.307 -9.203 -28.121 1.00 95.94 206 GLY A O 1
ATOM 1583 N N . HIS A 1 207 ? 12.875 -8.862 -26.434 1.00 94.88 207 HIS A N 1
ATOM 1584 C CA . HIS A 1 207 ? 13.517 -7.619 -26.023 1.00 94.88 207 HIS A CA 1
ATOM 1585 C C . HIS A 1 207 ? 14.853 -7.913 -25.327 1.00 94.88 207 HIS A C 1
ATOM 1587 O O . HIS A 1 207 ? 14.960 -8.789 -24.471 1.00 94.88 207 HIS A O 1
ATOM 1593 N N . ARG A 1 208 ? 15.908 -7.200 -25.728 1.00 91.12 208 ARG A N 1
ATOM 1594 C CA . ARG A 1 208 ? 17.257 -7.316 -25.133 1.00 91.12 208 ARG A CA 1
ATOM 1595 C C . ARG A 1 208 ? 17.726 -6.021 -24.486 1.00 91.12 208 ARG A C 1
ATOM 1597 O O . ARG A 1 208 ? 18.485 -6.047 -23.529 1.00 91.12 208 ARG A O 1
ATOM 1604 N N . CYS A 1 209 ? 17.228 -4.896 -24.990 1.00 92.12 209 CYS A N 1
ATOM 1605 C CA . CYS A 1 209 ? 17.416 -3.580 -24.403 1.00 92.12 209 CYS A CA 1
ATOM 1606 C C . CYS A 1 209 ? 16.077 -3.145 -23.797 1.00 92.12 209 CYS A C 1
ATOM 1608 O O . CYS A 1 209 ? 15.162 -2.761 -24.537 1.00 92.12 209 CYS A O 1
ATOM 1610 N N . ILE A 1 210 ? 15.949 -3.295 -22.477 1.00 95.00 210 ILE A N 1
ATOM 1611 C CA . ILE A 1 210 ? 14.749 -2.986 -21.691 1.00 95.00 210 ILE A CA 1
ATOM 1612 C C . ILE A 1 210 ? 15.125 -1.855 -20.735 1.00 95.00 210 ILE A C 1
ATOM 1614 O O . ILE A 1 210 ? 16.020 -2.022 -19.912 1.00 95.00 210 ILE A O 1
ATOM 1618 N N . ALA A 1 211 ? 14.471 -0.703 -20.861 1.00 95.12 211 ALA A N 1
ATOM 1619 C CA . ALA A 1 211 ? 14.603 0.362 -19.876 1.00 95.12 211 ALA A CA 1
ATOM 1620 C C . ALA A 1 211 ? 13.724 0.080 -18.659 1.00 95.12 211 ALA A C 1
ATOM 1622 O O . ALA A 1 211 ? 12.656 -0.522 -18.785 1.00 95.12 211 ALA A O 1
ATOM 1623 N N . TYR A 1 212 ? 14.152 0.566 -17.502 1.00 95.44 212 TYR A N 1
ATOM 1624 C CA . TYR A 1 212 ? 13.426 0.463 -16.250 1.00 95.44 212 TYR A CA 1
ATOM 1625 C C . TYR A 1 212 ? 13.224 1.861 -15.656 1.00 95.44 212 TYR A C 1
ATOM 1627 O O . TYR A 1 212 ? 14.184 2.532 -15.279 1.00 95.44 212 TYR A O 1
ATOM 1635 N N . MET A 1 213 ? 11.966 2.303 -15.593 1.00 95.19 213 MET A N 1
ATOM 1636 C CA . MET A 1 213 ? 11.561 3.527 -14.911 1.00 95.19 213 MET A CA 1
ATOM 1637 C C . MET A 1 213 ? 11.175 3.257 -13.454 1.00 95.19 213 MET A C 1
ATOM 1639 O O . MET A 1 213 ? 10.126 2.662 -13.193 1.00 95.19 213 MET A O 1
ATOM 1643 N N . LEU A 1 214 ? 12.008 3.725 -12.526 1.00 92.62 214 LEU A N 1
ATOM 1644 C CA . LEU A 1 214 ? 11.887 3.521 -11.083 1.00 92.62 214 LEU A CA 1
ATOM 1645 C C . LEU A 1 214 ? 11.383 4.770 -10.348 1.00 92.62 214 LEU A C 1
ATOM 1647 O O . LEU A 1 214 ? 11.488 5.892 -10.853 1.00 92.62 214 LEU A O 1
ATOM 1651 N N . HIS A 1 215 ? 10.831 4.572 -9.149 1.00 87.94 215 HIS A N 1
ATOM 1652 C CA . HIS A 1 215 ? 10.600 5.674 -8.213 1.00 87.94 215 HIS A CA 1
ATOM 1653 C C . HIS A 1 215 ? 11.958 6.169 -7.686 1.00 87.94 215 HIS A C 1
ATOM 1655 O O . HIS A 1 215 ? 12.844 5.355 -7.431 1.00 87.94 215 HIS A O 1
ATOM 1661 N N . GLU A 1 216 ? 12.143 7.474 -7.472 1.00 74.44 216 GLU A N 1
ATOM 1662 C CA . GLU A 1 216 ? 13.427 8.042 -7.014 1.00 74.44 216 GLU A CA 1
ATOM 1663 C C . GLU A 1 216 ? 13.884 7.459 -5.667 1.00 74.44 216 GLU A C 1
ATOM 1665 O O . GLU A 1 216 ? 15.079 7.350 -5.408 1.00 74.44 216 GLU A O 1
ATOM 1670 N N . ARG A 1 217 ? 12.939 7.032 -4.820 1.00 66.06 217 ARG A N 1
ATOM 1671 C CA . ARG A 1 217 ? 13.209 6.408 -3.513 1.00 66.06 217 ARG A CA 1
ATOM 1672 C C . ARG A 1 217 ? 13.308 4.875 -3.547 1.00 66.06 217 ARG A C 1
ATOM 1674 O O . ARG A 1 217 ? 13.413 4.264 -2.491 1.00 66.06 217 ARG A O 1
ATOM 1681 N N . ALA A 1 218 ? 13.279 4.232 -4.716 1.00 63.44 218 ALA A N 1
ATOM 1682 C CA . ALA A 1 218 ? 13.313 2.765 -4.835 1.00 63.44 218 ALA A CA 1
ATOM 1683 C C . ALA A 1 218 ? 14.725 2.146 -4.707 1.00 63.44 218 ALA A C 1
ATOM 1685 O O . ALA A 1 218 ? 14.905 0.974 -5.037 1.00 63.44 218 ALA A O 1
ATOM 1686 N N . VAL A 1 219 ? 15.713 2.918 -4.239 1.00 54.47 219 VAL A N 1
ATOM 1687 C CA . VAL A 1 219 ? 17.152 2.604 -4.328 1.00 54.47 219 VAL A CA 1
ATOM 1688 C C . VAL A 1 219 ? 17.547 1.318 -3.586 1.00 54.47 219 VAL A C 1
ATOM 1690 O O . VAL A 1 219 ? 18.485 0.664 -4.015 1.00 54.47 219 VAL A O 1
ATOM 1693 N N . ASP A 1 220 ? 16.774 0.883 -2.584 1.00 59.19 220 ASP A N 1
ATOM 1694 C CA . ASP A 1 220 ? 17.023 -0.354 -1.818 1.00 59.19 220 ASP A CA 1
ATOM 1695 C C . ASP A 1 220 ? 15.764 -1.239 -1.681 1.00 59.19 220 ASP A C 1
ATOM 1697 O O . ASP A 1 220 ? 15.555 -1.942 -0.692 1.00 59.19 220 ASP A O 1
ATOM 1701 N N . GLY A 1 221 ? 14.866 -1.179 -2.671 1.00 75.00 221 GLY A N 1
ATOM 1702 C CA . GLY A 1 221 ? 13.583 -1.886 -2.638 1.00 75.00 221 GLY A CA 1
ATOM 1703 C C . GLY A 1 221 ? 13.611 -3.298 -3.235 1.00 75.00 221 GLY A C 1
ATOM 1704 O O . GLY A 1 221 ? 14.394 -3.613 -4.132 1.00 75.00 221 GLY A O 1
ATOM 1705 N N . SER A 1 222 ? 12.644 -4.132 -2.830 1.00 81.00 222 SER A N 1
ATOM 1706 C CA . SER A 1 222 ? 12.434 -5.488 -3.378 1.00 81.00 222 SER A CA 1
ATOM 1707 C C . SER A 1 222 ? 12.271 -5.525 -4.905 1.00 81.00 222 SER A C 1
ATOM 1709 O O . SER A 1 222 ? 12.634 -6.511 -5.543 1.00 81.00 222 SER A O 1
ATOM 1711 N N . ARG A 1 223 ? 11.770 -4.438 -5.506 1.00 88.19 223 ARG A N 1
ATOM 1712 C CA . ARG A 1 223 ? 11.629 -4.278 -6.962 1.00 88.19 223 ARG A CA 1
ATOM 1713 C C . ARG A 1 223 ? 12.976 -4.134 -7.673 1.00 88.19 223 ARG A C 1
ATOM 1715 O O . ARG A 1 223 ? 13.223 -4.837 -8.650 1.00 88.19 223 ARG A O 1
ATOM 1722 N N . LEU A 1 224 ? 13.871 -3.287 -7.159 1.00 88.06 224 LEU A N 1
ATOM 1723 C CA . LEU A 1 224 ? 15.206 -3.120 -7.736 1.00 88.06 224 LEU A CA 1
ATOM 1724 C C . LEU A 1 224 ? 16.049 -4.387 -7.541 1.00 88.06 224 LEU A C 1
ATOM 1726 O O . LEU A 1 224 ? 16.704 -4.843 -8.478 1.00 88.06 224 LEU A O 1
ATOM 1730 N N . ALA A 1 225 ? 15.950 -5.024 -6.370 1.00 89.62 225 ALA A N 1
ATOM 1731 C CA . ALA A 1 225 ? 16.559 -6.331 -6.130 1.00 89.62 225 ALA A CA 1
ATOM 1732 C C . ALA A 1 225 ? 16.057 -7.394 -7.129 1.00 89.62 225 ALA A C 1
ATOM 1734 O O . ALA A 1 225 ? 16.851 -8.161 -7.674 1.00 89.62 225 ALA A O 1
ATOM 1735 N N . ALA A 1 226 ? 14.755 -7.409 -7.436 1.00 92.44 226 ALA A N 1
ATOM 1736 C CA . ALA A 1 226 ? 14.188 -8.305 -8.441 1.00 92.44 226 ALA A CA 1
ATOM 1737 C C . ALA A 1 226 ? 14.689 -8.017 -9.863 1.00 92.44 226 ALA A C 1
ATOM 1739 O O . ALA A 1 226 ? 14.944 -8.959 -10.614 1.00 92.44 226 ALA A O 1
ATOM 1740 N N . TYR A 1 227 ? 14.886 -6.747 -10.225 1.00 94.00 227 TYR A N 1
ATOM 1741 C CA . TYR A 1 227 ? 15.524 -6.375 -11.488 1.00 94.00 227 TYR A CA 1
ATOM 1742 C C . TYR A 1 227 ? 16.965 -6.893 -11.570 1.00 94.00 227 TYR A C 1
ATOM 1744 O O . TYR A 1 227 ? 17.332 -7.513 -12.567 1.00 94.00 227 TYR A O 1
ATOM 1752 N N . HIS A 1 228 ? 17.764 -6.738 -10.510 1.00 93.75 228 HIS A N 1
ATOM 1753 C CA . HIS A 1 228 ? 19.111 -7.315 -10.459 1.00 93.75 228 HIS A CA 1
ATOM 1754 C C . HIS A 1 228 ? 19.094 -8.846 -10.566 1.00 93.75 228 HIS A C 1
ATOM 1756 O O . HIS A 1 228 ? 19.872 -9.411 -11.337 1.00 93.75 228 HIS A O 1
ATOM 1762 N N . ARG A 1 229 ? 18.162 -9.514 -9.872 1.00 95.94 229 ARG A N 1
ATOM 1763 C CA . ARG A 1 229 ? 17.947 -10.966 -9.984 1.00 95.94 229 ARG A CA 1
ATOM 1764 C C . ARG A 1 229 ? 17.610 -11.377 -11.419 1.00 95.94 229 ARG A C 1
ATOM 1766 O O . ARG A 1 229 ? 18.156 -12.359 -11.910 1.00 95.94 229 ARG A O 1
ATOM 1773 N N . PHE A 1 230 ? 16.745 -10.626 -12.101 1.00 97.06 230 PHE A N 1
ATOM 1774 C CA . PHE A 1 230 ? 16.411 -10.840 -13.512 1.00 97.06 230 PHE A CA 1
ATOM 1775 C C . PHE A 1 230 ? 17.646 -10.728 -14.414 1.00 97.06 230 PHE A C 1
ATOM 1777 O O . PHE A 1 230 ? 17.913 -11.636 -15.203 1.00 97.06 230 PHE A O 1
ATOM 1784 N N . LEU A 1 231 ? 18.428 -9.654 -14.263 1.00 95.81 231 LEU A N 1
ATOM 1785 C CA . LEU A 1 231 ? 19.646 -9.443 -15.044 1.00 95.81 231 LEU A CA 1
ATOM 1786 C C . LEU A 1 231 ? 20.633 -10.601 -14.868 1.00 95.81 231 LEU A C 1
ATOM 1788 O O . LEU A 1 231 ? 21.126 -11.145 -15.856 1.00 95.81 231 LEU A O 1
ATOM 1792 N N . GLN A 1 232 ? 20.864 -11.023 -13.623 1.00 97.00 232 GLN A N 1
ATOM 1793 C CA . GLN A 1 232 ? 21.737 -12.150 -13.305 1.00 97.00 232 GLN A CA 1
ATOM 1794 C C . GLN A 1 232 ? 21.217 -13.460 -13.913 1.00 97.00 232 GLN A C 1
ATOM 1796 O O . GLN A 1 232 ? 21.969 -14.162 -14.585 1.00 97.00 232 GLN A O 1
ATOM 1801 N N . ALA A 1 2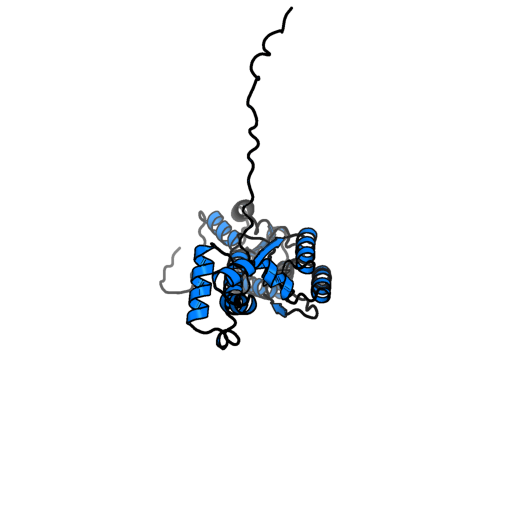33 ? 19.929 -13.769 -13.731 1.00 97.44 233 ALA A N 1
ATOM 1802 C CA . ALA A 1 233 ? 19.317 -15.008 -14.215 1.00 97.44 233 ALA A CA 1
ATOM 1803 C C . ALA A 1 233 ? 19.328 -15.135 -15.749 1.00 97.44 233 ALA A C 1
ATOM 1805 O O . ALA A 1 233 ? 19.364 -16.246 -16.276 1.00 97.44 233 ALA A O 1
ATOM 1806 N N . ARG A 1 234 ? 19.296 -14.012 -16.478 1.00 96.88 234 ARG A N 1
ATOM 1807 C CA . ARG A 1 234 ? 19.309 -13.977 -17.951 1.00 96.88 234 ARG A CA 1
ATOM 1808 C C . ARG A 1 234 ? 20.660 -13.601 -18.560 1.00 96.88 234 ARG A C 1
ATOM 1810 O O . ARG A 1 234 ? 20.749 -13.486 -19.782 1.00 96.88 234 ARG A O 1
ATOM 1817 N N . GLY A 1 235 ? 21.695 -13.409 -17.739 1.00 95.44 235 GLY A N 1
ATOM 1818 C CA . GLY A 1 235 ? 23.023 -12.994 -18.198 1.00 95.44 235 GLY A CA 1
ATOM 1819 C C . GLY A 1 235 ? 23.021 -11.640 -18.919 1.00 95.44 235 GLY A C 1
ATOM 1820 O O . GLY A 1 235 ? 23.803 -11.432 -19.844 1.00 95.44 235 GLY A O 1
ATOM 1821 N N . VAL A 1 236 ? 22.113 -10.732 -18.547 1.00 94.56 236 VAL A N 1
ATOM 1822 C CA . VAL A 1 236 ? 22.001 -9.396 -19.145 1.00 94.56 236 VAL A CA 1
ATOM 1823 C C . VAL A 1 236 ? 22.870 -8.422 -18.343 1.00 94.56 236 VAL A C 1
ATOM 1825 O O . VAL A 1 236 ? 22.710 -8.337 -17.125 1.00 94.56 236 VAL A O 1
ATOM 1828 N N . PRO A 1 237 ? 23.780 -7.663 -18.979 1.00 93.00 237 PRO A N 1
ATOM 1829 C CA . PRO A 1 237 ? 24.623 -6.718 -18.259 1.00 93.00 237 PRO A CA 1
ATOM 1830 C C . PRO A 1 237 ? 23.802 -5.550 -17.702 1.00 93.00 237 PRO A C 1
ATOM 1832 O O . PRO A 1 237 ? 22.930 -5.000 -18.381 1.00 93.00 237 PRO A O 1
ATOM 1835 N N . LEU A 1 238 ? 24.123 -5.132 -16.475 1.00 92.94 238 LEU A N 1
ATOM 1836 C CA . LEU A 1 238 ? 23.548 -3.930 -15.880 1.00 92.94 238 LEU A CA 1
ATOM 1837 C C . LEU A 1 238 ? 23.999 -2.693 -16.662 1.00 92.94 238 LEU A C 1
ATOM 1839 O O . LEU A 1 238 ? 25.189 -2.426 -16.810 1.00 92.94 238 LEU A O 1
ATOM 1843 N N . ARG A 1 239 ? 23.022 -1.912 -17.118 1.00 92.88 239 ARG A N 1
ATOM 1844 C CA . ARG A 1 239 ? 23.227 -0.666 -17.853 1.00 92.88 239 ARG A CA 1
ATOM 1845 C C . ARG A 1 239 ? 22.602 0.496 -17.096 1.00 92.88 239 ARG A C 1
ATOM 1847 O O . ARG A 1 239 ? 21.380 0.630 -17.070 1.00 92.88 239 ARG A O 1
ATOM 1854 N N . ALA A 1 240 ? 23.441 1.336 -16.491 1.00 90.69 240 ALA A N 1
ATOM 1855 C CA . ALA A 1 240 ? 22.986 2.494 -15.718 1.00 90.69 240 ALA A CA 1
ATOM 1856 C C . ALA A 1 240 ? 22.177 3.482 -16.573 1.00 90.69 240 ALA A C 1
ATOM 1858 O O . ALA A 1 240 ? 21.233 4.092 -16.089 1.00 90.69 240 ALA A O 1
ATOM 1859 N N . ASP A 1 241 ? 22.484 3.585 -17.868 1.00 91.69 241 ASP A N 1
ATOM 1860 C CA . ASP A 1 241 ? 21.758 4.449 -18.794 1.00 91.69 241 ASP A CA 1
ATOM 1861 C C . ASP A 1 241 ? 20.314 3.988 -19.059 1.00 91.69 241 ASP A C 1
ATOM 1863 O O . ASP A 1 241 ? 19.505 4.785 -19.542 1.00 91.69 241 ASP A O 1
ATOM 1867 N N . LEU A 1 242 ? 19.974 2.732 -18.751 1.00 92.88 242 LEU A N 1
ATOM 1868 C CA . LEU A 1 242 ? 18.627 2.169 -18.890 1.00 92.88 242 LEU A CA 1
ATOM 1869 C C . LEU A 1 242 ? 17.784 2.272 -17.612 1.00 92.88 242 LEU A C 1
ATOM 1871 O O . LEU A 1 242 ? 16.584 2.009 -17.674 1.00 92.88 242 LEU A O 1
ATOM 1875 N N . LEU A 1 243 ? 18.376 2.688 -16.490 1.00 93.38 243 LEU A N 1
ATOM 1876 C CA . LEU A 1 243 ? 17.657 3.029 -15.265 1.00 93.38 243 LEU A CA 1
ATOM 1877 C C . LEU A 1 243 ? 17.274 4.511 -15.310 1.00 93.38 243 LEU A C 1
ATOM 1879 O O . LEU A 1 243 ? 18.141 5.381 -15.379 1.00 93.38 243 LEU A O 1
ATOM 1883 N N . ILE A 1 244 ? 15.978 4.814 -15.290 1.00 93.00 244 ILE A N 1
ATOM 1884 C CA . ILE A 1 244 ? 15.474 6.194 -15.335 1.00 93.00 244 ILE A CA 1
ATOM 1885 C C . ILE A 1 244 ? 14.525 6.470 -14.165 1.00 93.00 244 ILE A C 1
ATOM 1887 O O . ILE A 1 244 ? 13.677 5.652 -13.839 1.00 93.00 244 ILE A O 1
ATOM 1891 N N . GLY A 1 245 ? 14.655 7.623 -13.513 1.00 92.62 245 GLY A N 1
ATOM 1892 C CA . GLY A 1 245 ? 13.797 7.989 -12.380 1.00 92.62 245 GLY A CA 1
ATOM 1893 C C . GLY A 1 245 ? 12.439 8.570 -12.789 1.00 92.62 245 GLY A C 1
ATOM 1894 O O . GLY A 1 245 ? 12.175 8.823 -13.970 1.00 92.62 245 GLY A O 1
ATOM 1895 N N . GLY A 1 246 ? 11.605 8.868 -11.792 1.00 91.94 246 GLY A N 1
ATOM 1896 C CA . GLY A 1 246 ? 10.394 9.674 -11.945 1.00 91.94 246 GLY A CA 1
ATOM 1897 C C . GLY A 1 246 ? 9.088 8.888 -12.035 1.00 91.94 246 GLY A C 1
ATOM 1898 O O . GLY A 1 246 ? 8.070 9.475 -12.413 1.00 91.94 246 GLY A O 1
ATOM 1899 N N . ALA A 1 247 ? 9.077 7.592 -11.700 1.00 92.00 247 ALA A N 1
ATOM 1900 C C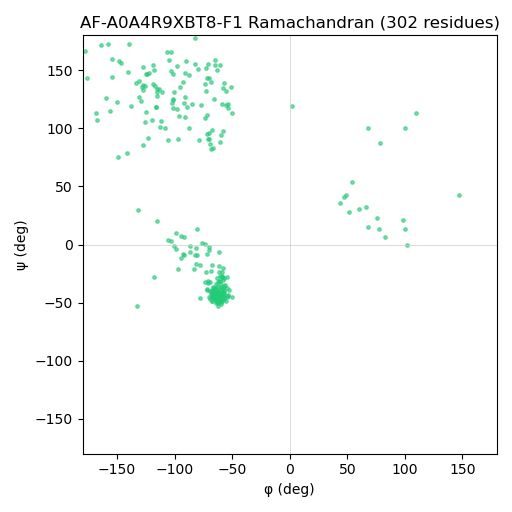A . ALA A 1 247 ? 7.862 6.777 -11.751 1.00 92.00 247 ALA A CA 1
ATOM 1901 C C . ALA A 1 247 ? 6.736 7.263 -10.806 1.00 92.00 247 ALA A C 1
ATOM 1903 O O . ALA A 1 247 ? 5.568 6.927 -10.999 1.00 92.00 247 ALA A O 1
ATOM 1904 N N . GLU A 1 248 ? 7.049 8.083 -9.805 1.00 87.44 248 GLU A N 1
ATOM 1905 C CA . GLU A 1 248 ? 6.101 8.699 -8.870 1.00 87.44 248 GLU A CA 1
ATOM 1906 C C . GLU A 1 248 ? 5.398 9.947 -9.411 1.00 87.44 248 GLU A C 1
ATOM 1908 O O . GLU A 1 248 ? 4.413 10.394 -8.818 1.00 87.44 248 GLU A O 1
ATOM 1913 N N . ALA A 1 249 ? 5.918 10.558 -10.478 1.00 90.25 249 ALA A N 1
ATOM 1914 C CA . ALA A 1 249 ? 5.551 11.915 -10.860 1.00 90.25 249 ALA A CA 1
ATOM 1915 C C . ALA A 1 249 ? 5.369 12.051 -12.369 1.00 90.25 249 ALA A C 1
ATOM 1917 O O . ALA A 1 249 ? 6.311 11.939 -13.150 1.00 90.25 249 ALA A O 1
ATOM 1918 N N . ARG A 1 250 ? 4.155 12.431 -12.785 1.00 92.75 250 ARG A N 1
ATOM 1919 C CA . ARG A 1 250 ? 3.786 12.597 -14.201 1.00 92.75 250 ARG A CA 1
ATOM 1920 C C . ARG A 1 250 ? 4.774 13.469 -14.985 1.00 92.75 250 ARG A C 1
ATOM 1922 O O . ARG A 1 250 ? 5.157 13.114 -16.092 1.00 92.75 250 ARG A O 1
ATOM 1929 N N . LYS A 1 251 ? 5.198 14.610 -14.431 1.00 95.19 251 LYS A N 1
ATOM 1930 C CA . LYS A 1 251 ? 6.121 15.529 -15.120 1.00 95.19 251 LYS A CA 1
ATOM 1931 C C . LYS A 1 251 ? 7.490 14.883 -15.368 1.00 95.19 251 LYS A C 1
ATOM 1933 O O . LYS A 1 251 ? 8.002 14.974 -16.481 1.00 95.19 251 LYS A O 1
ATOM 1938 N N . ALA A 1 252 ? 8.050 14.223 -14.352 1.00 95.00 252 ALA A N 1
ATOM 1939 C CA . ALA A 1 252 ? 9.345 13.552 -14.440 1.00 95.00 252 ALA A CA 1
ATOM 1940 C C . ALA A 1 252 ? 9.276 12.337 -15.378 1.00 95.00 252 ALA A C 1
ATOM 1942 O O . ALA A 1 252 ? 10.066 12.253 -16.316 1.00 95.00 252 ALA A O 1
ATOM 1943 N N . ALA A 1 253 ? 8.268 11.473 -15.210 1.00 95.50 253 ALA A N 1
ATOM 1944 C CA . ALA A 1 253 ? 8.021 10.336 -16.095 1.00 95.50 253 ALA A CA 1
ATOM 1945 C C . ALA A 1 253 ? 7.905 10.762 -17.568 1.00 95.50 253 ALA A C 1
ATOM 1947 O O . ALA A 1 253 ? 8.529 10.157 -18.437 1.00 95.50 253 ALA A O 1
ATOM 1948 N N . PHE A 1 254 ? 7.161 11.836 -17.863 1.00 95.56 254 PHE A N 1
ATOM 1949 C CA . PHE A 1 254 ? 7.003 12.336 -19.231 1.00 95.56 254 PHE A CA 1
ATOM 1950 C C . PHE A 1 254 ? 8.326 12.830 -19.821 1.00 95.56 254 PHE A C 1
ATOM 1952 O O . PHE A 1 254 ? 8.679 12.460 -20.942 1.00 95.56 254 PHE A O 1
ATOM 1959 N N . ALA A 1 255 ? 9.066 13.652 -19.070 1.00 95.44 255 ALA A N 1
ATOM 1960 C CA . ALA A 1 255 ? 10.345 14.199 -19.512 1.00 95.44 255 ALA A CA 1
ATOM 1961 C C . ALA A 1 255 ? 11.384 13.091 -19.753 1.00 95.44 255 ALA A C 1
ATOM 1963 O O . ALA A 1 255 ? 12.035 13.075 -20.799 1.00 95.44 255 ALA A O 1
ATOM 1964 N N . ASN A 1 256 ? 11.481 12.125 -18.838 1.00 95.06 256 ASN A N 1
ATOM 1965 C CA . ASN A 1 256 ? 12.441 11.028 -18.930 1.00 95.06 256 ASN A CA 1
ATOM 1966 C C . ASN A 1 256 ? 12.064 10.024 -20.025 1.00 95.06 256 ASN A C 1
ATOM 1968 O O . ASN A 1 256 ? 12.941 9.582 -20.765 1.00 95.06 256 ASN A O 1
ATOM 1972 N N . ALA A 1 257 ? 10.774 9.727 -20.216 1.00 94.06 257 ALA A N 1
ATOM 1973 C CA . ALA A 1 257 ? 10.315 8.927 -21.353 1.00 94.06 257 ALA A CA 1
ATOM 1974 C C . ALA A 1 257 ? 10.624 9.618 -22.694 1.00 94.06 257 ALA A C 1
ATOM 1976 O O . ALA A 1 257 ? 11.163 8.993 -23.606 1.00 94.06 257 ALA A O 1
ATOM 1977 N N . ARG A 1 258 ? 10.364 10.927 -22.808 1.00 93.31 258 ARG A N 1
ATOM 1978 C CA . ARG A 1 258 ? 10.730 11.738 -23.984 1.00 93.31 258 ARG A CA 1
ATOM 1979 C C . ARG A 1 258 ? 12.231 11.691 -24.274 1.00 93.31 258 ARG A C 1
ATOM 1981 O O . ARG A 1 258 ? 12.620 11.493 -25.423 1.00 93.31 258 ARG A O 1
ATOM 1988 N N . ALA A 1 259 ? 13.061 11.871 -23.248 1.00 93.00 259 ALA A N 1
ATOM 1989 C CA . ALA A 1 259 ? 14.515 11.822 -23.379 1.00 93.00 259 ALA A CA 1
ATOM 1990 C C . ALA A 1 259 ? 15.004 10.428 -23.803 1.00 93.00 259 ALA A C 1
ATOM 1992 O O . ALA A 1 259 ? 15.882 10.318 -24.654 1.00 93.00 259 ALA A O 1
ATOM 1993 N N . LEU A 1 260 ? 14.403 9.366 -23.257 1.00 92.06 260 LEU A N 1
ATOM 1994 C CA . LEU A 1 260 ? 14.696 7.982 -23.626 1.00 92.06 260 LEU A CA 1
ATOM 1995 C C . LEU A 1 260 ? 14.350 7.697 -25.095 1.00 92.06 260 LEU A C 1
ATOM 1997 O O . LEU A 1 260 ? 15.139 7.065 -25.795 1.00 92.06 260 LEU A O 1
ATOM 2001 N N . ALA A 1 261 ? 13.204 8.192 -25.572 1.00 87.69 261 ALA A N 1
ATOM 2002 C CA . ALA A 1 261 ? 12.795 8.047 -26.967 1.00 87.69 261 ALA A CA 1
ATOM 2003 C C . ALA A 1 261 ? 13.756 8.758 -27.928 1.00 87.69 261 ALA A C 1
ATOM 2005 O O . ALA A 1 261 ? 14.078 8.215 -28.977 1.00 87.69 261 ALA A O 1
ATOM 2006 N N . ALA A 1 262 ? 14.262 9.937 -27.559 1.00 89.19 262 ALA A N 1
ATOM 2007 C CA . ALA A 1 262 ? 15.151 10.738 -28.401 1.00 89.19 262 ALA A CA 1
ATOM 2008 C C . ALA A 1 262 ? 16.567 10.149 -28.593 1.00 89.19 262 ALA A C 1
ATOM 2010 O O . ALA A 1 262 ? 17.367 10.714 -29.340 1.00 89.19 262 ALA A O 1
ATOM 2011 N N . ARG A 1 263 ? 16.910 9.035 -27.931 1.00 89.25 263 ARG A N 1
ATOM 2012 C CA . ARG A 1 263 ? 18.233 8.408 -28.053 1.00 89.25 263 ARG A CA 1
ATOM 2013 C C . ARG A 1 263 ? 18.414 7.728 -29.410 1.00 89.25 263 ARG A C 1
ATOM 2015 O O . ARG A 1 263 ? 17.505 7.081 -29.923 1.00 89.25 263 ARG A O 1
ATOM 2022 N N . LYS A 1 264 ? 19.641 7.800 -29.941 1.00 85.69 264 LYS A N 1
ATOM 2023 C CA . LYS A 1 264 ? 20.049 7.067 -31.153 1.00 85.69 264 LYS A CA 1
ATOM 2024 C C . LYS A 1 264 ? 19.941 5.552 -30.945 1.00 85.69 264 LYS A C 1
ATOM 2026 O O . LYS A 1 264 ? 19.341 4.855 -31.757 1.00 85.69 264 LYS A O 1
ATOM 2031 N N . GLU A 1 265 ? 20.472 5.064 -29.826 1.00 85.94 265 GLU A N 1
ATOM 2032 C CA . GLU A 1 265 ? 20.298 3.687 -29.361 1.00 85.94 265 GLU A CA 1
ATOM 2033 C C . GLU A 1 265 ? 19.172 3.638 -28.331 1.00 85.94 265 GLU A C 1
ATOM 2035 O O . GLU A 1 265 ? 19.370 3.856 -27.134 1.00 85.94 265 GLU A O 1
ATOM 2040 N N . ARG A 1 266 ? 17.956 3.405 -28.822 1.00 86.38 266 ARG A N 1
ATOM 2041 C CA . ARG A 1 266 ? 16.761 3.337 -27.982 1.00 86.38 266 ARG A CA 1
ATOM 2042 C C . ARG A 1 266 ? 16.532 1.926 -27.436 1.00 86.38 266 ARG A C 1
ATOM 2044 O O . ARG A 1 266 ? 16.774 0.947 -28.149 1.00 86.38 266 ARG A O 1
ATOM 2051 N N . PRO A 1 267 ? 16.002 1.799 -26.211 1.00 92.00 267 PRO A N 1
ATOM 2052 C CA . PRO A 1 267 ? 15.481 0.527 -25.750 1.00 92.00 267 PRO A CA 1
ATOM 2053 C C . PRO A 1 267 ? 14.277 0.105 -26.589 1.00 92.00 267 PRO A C 1
ATOM 2055 O O . PRO A 1 267 ? 13.558 0.918 -27.171 1.00 92.00 267 PRO A O 1
ATOM 2058 N N . THR A 1 268 ? 14.063 -1.202 -26.636 1.00 91.94 268 THR A N 1
ATOM 2059 C CA . THR A 1 268 ? 12.952 -1.820 -27.372 1.00 91.94 268 THR A CA 1
ATOM 2060 C C . THR A 1 268 ? 11.731 -2.073 -26.491 1.00 91.94 268 THR A C 1
ATOM 2062 O O . THR A 1 268 ? 10.664 -2.373 -27.016 1.00 91.94 268 THR A O 1
ATOM 2065 N N . ALA A 1 269 ? 11.884 -1.943 -25.172 1.00 93.69 269 ALA A N 1
ATOM 2066 C CA . ALA A 1 269 ? 10.816 -2.033 -24.189 1.00 93.69 269 ALA A CA 1
ATOM 2067 C C . ALA A 1 269 ? 11.110 -1.122 -22.989 1.00 93.69 269 ALA A C 1
ATOM 2069 O O . ALA A 1 269 ? 12.266 -0.784 -22.723 1.00 93.69 269 ALA A O 1
ATOM 2070 N N . LEU A 1 270 ? 10.057 -0.751 -22.266 1.00 94.88 270 LEU A N 1
ATOM 2071 C CA . LEU A 1 270 ? 10.120 0.002 -21.019 1.00 94.88 270 LEU A CA 1
ATOM 2072 C C . LEU A 1 270 ? 9.276 -0.730 -19.974 1.00 94.88 270 LEU A C 1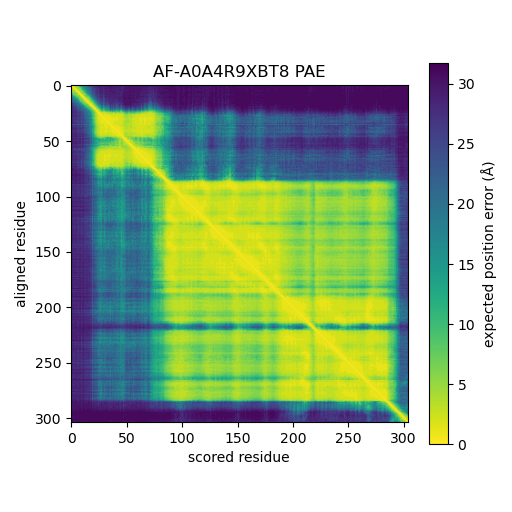
ATOM 2074 O O . LEU A 1 270 ? 8.083 -0.933 -20.188 1.00 94.88 270 LEU A O 1
ATOM 2078 N N . PHE A 1 271 ? 9.889 -1.085 -18.852 1.00 96.12 271 PHE A N 1
ATOM 2079 C CA . PHE A 1 271 ? 9.191 -1.466 -17.632 1.00 96.12 271 PHE A CA 1
ATOM 2080 C C . PHE A 1 271 ? 9.085 -0.237 -16.721 1.00 96.12 271 PHE A C 1
ATOM 2082 O O . PHE A 1 271 ? 10.054 0.507 -16.577 1.00 96.12 271 PHE A O 1
ATOM 2089 N N . ALA A 1 272 ? 7.919 0.005 -16.126 1.00 95.00 272 ALA A N 1
ATOM 2090 C CA . ALA A 1 272 ? 7.683 1.143 -15.240 1.00 95.00 272 ALA A CA 1
ATOM 2091 C C . ALA A 1 272 ? 7.075 0.663 -13.919 1.00 95.00 272 ALA A C 1
ATOM 2093 O O . ALA A 1 272 ? 6.151 -0.144 -13.926 1.00 95.00 272 ALA A O 1
ATOM 2094 N N . GLU A 1 273 ? 7.560 1.178 -12.787 1.00 91.25 273 GLU A N 1
ATOM 2095 C CA . GLU A 1 273 ? 7.096 0.747 -11.455 1.00 91.25 273 GLU A CA 1
ATOM 2096 C C . GLU A 1 273 ? 5.687 1.220 -11.075 1.00 91.25 273 GLU A C 1
ATOM 2098 O O . GLU A 1 273 ? 5.181 0.843 -10.015 1.00 91.25 273 GLU A O 1
ATOM 2103 N N . SER A 1 274 ? 5.073 2.090 -11.877 1.00 89.31 274 SER A N 1
ATOM 2104 C CA . SER A 1 274 ? 3.718 2.577 -11.637 1.00 89.31 274 SER A CA 1
ATOM 2105 C C . SER A 1 274 ? 2.926 2.701 -12.934 1.00 89.31 274 SER A C 1
ATOM 2107 O O . SER A 1 274 ? 3.464 3.054 -13.988 1.00 89.31 274 SER A O 1
ATOM 2109 N N . ASP A 1 275 ? 1.614 2.499 -12.832 1.00 90.38 275 ASP A N 1
ATOM 2110 C CA . ASP A 1 275 ? 0.691 2.690 -13.954 1.00 90.38 275 ASP A CA 1
ATOM 2111 C C . ASP A 1 275 ? 0.665 4.148 -14.420 1.00 90.38 275 ASP A C 1
ATOM 2113 O O . ASP A 1 275 ? 0.590 4.424 -15.617 1.00 90.38 275 ASP A O 1
ATOM 2117 N N . LEU A 1 276 ? 0.792 5.097 -13.483 1.00 91.25 276 LEU A N 1
ATOM 2118 C CA . LEU A 1 276 ? 0.921 6.520 -13.798 1.00 91.25 276 LEU A CA 1
ATOM 2119 C C . LEU A 1 276 ? 2.094 6.745 -14.754 1.00 91.25 276 LEU A C 1
ATOM 2121 O O . LEU A 1 276 ? 1.938 7.428 -15.767 1.00 91.25 276 LEU A O 1
ATOM 2125 N N . ALA A 1 277 ? 3.254 6.176 -14.437 1.00 93.88 277 ALA A N 1
ATOM 2126 C CA . ALA A 1 277 ? 4.458 6.289 -15.240 1.00 93.88 277 ALA A CA 1
ATOM 2127 C C . ALA A 1 277 ? 4.321 5.566 -16.582 1.00 93.88 277 ALA A C 1
ATOM 2129 O O . ALA A 1 277 ? 4.658 6.147 -17.611 1.00 93.88 277 ALA A O 1
ATOM 2130 N N . ALA A 1 278 ? 3.755 4.356 -16.591 1.00 94.12 278 ALA A N 1
ATOM 2131 C CA . ALA A 1 278 ? 3.510 3.588 -17.809 1.00 94.12 278 ALA A CA 1
ATOM 2132 C C . ALA A 1 278 ? 2.595 4.342 -18.790 1.00 94.12 278 ALA A C 1
ATOM 2134 O O . ALA A 1 278 ? 2.960 4.552 -19.946 1.00 94.12 278 ALA A O 1
ATOM 2135 N N . VAL A 1 279 ? 1.438 4.827 -18.326 1.00 93.25 279 VAL A N 1
ATOM 2136 C CA . VAL A 1 279 ? 0.495 5.615 -19.143 1.00 93.25 279 VAL A CA 1
ATOM 2137 C C . VAL A 1 279 ? 1.130 6.926 -19.602 1.00 93.25 279 VAL A C 1
ATOM 2139 O O . VAL A 1 279 ? 0.984 7.329 -20.756 1.00 93.25 279 VAL A O 1
ATOM 2142 N N . THR A 1 280 ? 1.885 7.584 -18.723 1.00 94.69 280 THR A N 1
ATOM 2143 C CA . THR A 1 280 ? 2.603 8.813 -19.075 1.00 94.69 280 THR A CA 1
ATOM 2144 C C . THR A 1 280 ? 3.653 8.562 -20.157 1.00 94.69 280 THR A C 1
ATOM 2146 O O . THR A 1 280 ? 3.768 9.359 -21.088 1.00 94.69 280 THR A O 1
ATOM 2149 N N . ALA A 1 281 ? 4.386 7.451 -20.077 1.00 93.94 281 ALA A N 1
ATOM 2150 C CA . ALA A 1 281 ? 5.350 7.052 -21.089 1.00 93.94 281 ALA A CA 1
ATOM 2151 C C . ALA A 1 281 ? 4.660 6.737 -22.423 1.00 93.94 281 ALA A C 1
ATOM 2153 O O . ALA A 1 281 ? 5.110 7.217 -23.459 1.00 93.94 281 ALA A O 1
ATOM 2154 N N . LEU A 1 282 ? 3.522 6.032 -22.411 1.00 92.50 282 LEU A N 1
ATOM 2155 C CA . LEU A 1 282 ? 2.718 5.802 -23.618 1.00 92.50 282 LEU A CA 1
ATOM 2156 C C . LEU A 1 282 ? 2.317 7.119 -24.298 1.00 92.50 282 LEU A C 1
ATOM 2158 O O . LEU A 1 282 ? 2.452 7.239 -25.513 1.00 92.50 282 LEU A O 1
ATOM 2162 N N . HIS A 1 283 ? 1.890 8.128 -23.532 1.00 91.19 283 HIS A N 1
ATOM 2163 C CA . HIS A 1 283 ? 1.597 9.457 -24.080 1.00 91.19 283 HIS A CA 1
ATOM 2164 C C . HIS A 1 283 ? 2.848 10.168 -24.607 1.00 91.19 283 HIS A C 1
ATOM 2166 O O . HIS A 1 283 ? 2.807 10.758 -25.684 1.00 91.19 283 HIS A O 1
ATOM 2172 N N . ALA A 1 284 ? 3.971 10.094 -23.887 1.00 91.00 284 ALA A N 1
ATOM 2173 C CA . ALA A 1 284 ? 5.250 10.651 -24.330 1.00 91.00 284 ALA A CA 1
ATOM 2174 C C . ALA A 1 284 ? 5.728 10.031 -25.654 1.00 91.00 284 ALA A C 1
ATOM 2176 O O . ALA A 1 284 ? 6.326 10.716 -26.487 1.00 91.00 284 ALA A O 1
ATOM 2177 N N . PHE A 1 285 ? 5.424 8.750 -25.858 1.00 86.56 285 PHE A N 1
ATOM 2178 C CA . PHE A 1 285 ? 5.716 7.998 -27.070 1.00 86.56 285 PHE A CA 1
ATOM 2179 C C . PHE A 1 285 ? 4.633 8.122 -28.151 1.00 86.56 285 PHE A C 1
ATOM 2181 O O . PHE A 1 285 ? 4.853 7.643 -29.254 1.00 86.56 285 PHE A O 1
ATOM 2188 N N . GLY A 1 286 ? 3.487 8.763 -27.896 1.00 69.75 286 GLY A N 1
ATOM 2189 C CA . GLY A 1 286 ? 2.329 8.810 -28.806 1.00 69.75 286 GLY A CA 1
ATOM 2190 C C . GLY A 1 286 ? 2.567 9.465 -30.178 1.00 69.75 286 GLY A C 1
ATOM 2191 O O . GLY A 1 286 ? 1.694 9.408 -31.035 1.00 69.75 286 GLY A O 1
ATOM 2192 N N . GLY A 1 287 ? 3.745 10.052 -30.414 1.00 60.59 287 GLY A N 1
ATOM 2193 C CA . GLY A 1 287 ? 4.217 10.477 -31.741 1.00 60.59 287 GLY A CA 1
ATOM 2194 C C . GLY A 1 287 ? 5.108 9.454 -32.465 1.00 60.59 287 GLY A C 1
ATOM 2195 O O . GLY A 1 287 ? 5.719 9.793 -33.473 1.00 60.59 287 GLY A O 1
ATOM 2196 N N . TRP A 1 288 ? 5.253 8.239 -31.930 1.00 59.12 288 TRP A N 1
ATOM 2197 C CA . TRP A 1 288 ? 6.176 7.201 -32.394 1.00 59.12 288 TRP A CA 1
ATOM 2198 C C . TRP A 1 288 ? 5.401 5.924 -32.746 1.00 59.12 288 TRP A C 1
ATOM 2200 O O . TRP A 1 288 ? 4.399 5.621 -32.095 1.00 59.12 288 TRP A O 1
ATOM 2210 N N . PRO A 1 289 ? 5.854 5.129 -33.734 1.00 56.38 289 PRO A N 1
ATOM 2211 C CA . PRO A 1 289 ? 5.224 3.856 -34.066 1.00 56.38 289 PRO A CA 1
ATOM 2212 C C . PRO A 1 289 ? 5.466 2.837 -32.941 1.00 56.38 289 PRO A C 1
ATOM 2214 O O . PRO A 1 289 ? 6.427 2.067 -32.955 1.00 56.38 289 PRO A O 1
ATOM 2217 N N . LEU A 1 290 ? 4.595 2.848 -31.934 1.00 56.66 290 LEU A N 1
ATOM 2218 C CA . LEU A 1 290 ? 4.563 1.863 -30.863 1.00 56.66 290 LEU A CA 1
ATOM 2219 C C . LEU A 1 290 ? 3.744 0.649 -31.305 1.00 56.66 290 LEU A C 1
ATOM 2221 O O . LEU A 1 290 ? 2.544 0.752 -31.559 1.00 56.66 290 LEU A O 1
ATOM 2225 N N . ARG A 1 291 ? 4.358 -0.538 -31.311 1.00 55.78 291 ARG A N 1
ATOM 2226 C CA . ARG A 1 291 ? 3.599 -1.795 -31.300 1.00 55.78 291 ARG A CA 1
ATOM 2227 C C . ARG A 1 291 ? 3.127 -2.063 -29.874 1.00 55.78 291 ARG A C 1
ATOM 2229 O O . ARG A 1 291 ? 3.810 -2.735 -29.109 1.00 55.78 291 ARG A O 1
ATOM 2236 N N . THR A 1 292 ? 1.945 -1.569 -29.516 1.00 48.44 292 THR A N 1
ATOM 2237 C CA . THR A 1 292 ? 1.221 -2.128 -28.369 1.00 48.44 292 THR A CA 1
ATOM 2238 C C . THR A 1 292 ? 0.675 -3.487 -28.807 1.00 48.44 292 THR A C 1
ATOM 2240 O O . THR A 1 292 ? -0.201 -3.571 -29.668 1.00 48.44 292 THR A O 1
ATOM 2243 N N . ARG A 1 293 ? 1.231 -4.596 -28.301 1.00 46.47 293 ARG A N 1
ATOM 2244 C CA . ARG A 1 293 ? 0.625 -5.912 -28.549 1.00 46.47 293 ARG A CA 1
ATOM 2245 C C . ARG A 1 293 ? -0.711 -5.957 -27.806 1.00 46.47 293 ARG A C 1
ATOM 2247 O O . ARG A 1 293 ? -0.748 -6.215 -26.610 1.00 46.47 293 ARG A O 1
ATOM 2254 N N . ARG A 1 294 ? -1.814 -5.704 -28.515 1.00 33.97 294 ARG A N 1
ATOM 2255 C CA . ARG A 1 294 ? -3.150 -6.091 -28.052 1.00 33.97 294 ARG A CA 1
ATOM 2256 C C . ARG A 1 294 ? -3.264 -7.609 -28.163 1.00 33.97 294 ARG A C 1
ATOM 2258 O O . ARG A 1 294 ? -3.334 -8.146 -29.267 1.00 33.97 294 ARG A O 1
ATOM 2265 N N . HIS A 1 295 ? -3.323 -8.300 -27.034 1.00 35.25 295 HIS A N 1
ATOM 2266 C CA . HIS A 1 295 ? -3.848 -9.660 -26.983 1.00 35.25 295 HIS A CA 1
ATOM 2267 C C . HIS A 1 295 ? -5.002 -9.733 -25.989 1.00 35.25 295 HIS A C 1
ATOM 2269 O O . HIS A 1 295 ? -4.799 -9.904 -24.797 1.00 35.25 295 HIS A O 1
ATOM 2275 N N . CYS A 1 296 ? -6.205 -9.521 -26.533 1.00 30.78 296 CYS A N 1
ATOM 2276 C CA . CYS A 1 296 ? -7.398 -10.353 -26.355 1.00 30.78 296 CYS A CA 1
ATOM 2277 C C . CYS A 1 296 ? -8.452 -9.901 -27.392 1.00 30.78 296 CYS A C 1
ATOM 2279 O O . CYS A 1 296 ? -8.929 -8.772 -27.330 1.00 30.78 296 CYS A O 1
ATOM 2281 N N . GLY A 1 297 ? -8.779 -10.770 -28.361 1.00 26.64 297 GLY A N 1
ATOM 2282 C CA . GLY A 1 297 ? -9.921 -10.626 -29.284 1.00 26.64 297 GLY A CA 1
ATOM 2283 C C . GLY A 1 297 ? -9.615 -10.094 -30.697 1.00 26.64 297 GLY A C 1
ATOM 2284 O O . GLY A 1 297 ? -9.479 -8.896 -30.902 1.00 26.64 297 GLY A O 1
ATOM 2285 N N . HIS A 1 298 ? -9.532 -11.011 -31.668 1.00 29.06 298 HIS A N 1
ATOM 2286 C CA . HIS A 1 298 ? -9.561 -10.864 -33.140 1.00 29.06 298 HIS A CA 1
ATOM 2287 C C . HIS A 1 298 ? -9.660 -9.456 -33.786 1.00 29.06 298 HIS A C 1
ATOM 2289 O O . HIS A 1 298 ? -10.711 -8.826 -33.761 1.00 29.06 298 HIS A O 1
ATOM 2295 N N . ARG A 1 299 ? -8.655 -9.057 -34.583 1.00 23.64 299 ARG A N 1
ATOM 2296 C CA . ARG A 1 299 ? -8.546 -9.281 -36.049 1.00 23.64 299 ARG A CA 1
ATOM 2297 C C . ARG A 1 299 ? -7.198 -8.755 -36.568 1.00 23.64 299 ARG A C 1
ATOM 2299 O O . ARG A 1 299 ? -6.672 -7.753 -36.099 1.00 23.64 299 ARG A O 1
ATOM 2306 N N . VAL A 1 300 ? -6.675 -9.506 -37.531 1.00 34.50 300 VAL A N 1
ATOM 2307 C CA . VAL A 1 300 ? -5.456 -9.328 -38.335 1.00 34.50 300 VAL A CA 1
ATOM 2308 C C . VAL A 1 300 ? -5.372 -7.944 -38.970 1.00 34.50 300 VAL A C 1
ATOM 2310 O O . VAL A 1 300 ? -6.359 -7.577 -39.583 1.00 34.50 300 VAL A O 1
ATOM 2313 N N . TRP A 1 301 ? -4.200 -7.286 -38.925 1.00 23.31 301 TRP A N 1
ATOM 2314 C CA . TRP A 1 301 ? -3.632 -6.475 -40.026 1.00 23.31 301 TRP A CA 1
ATOM 2315 C C . TRP A 1 301 ? -2.090 -6.367 -39.892 1.00 23.31 301 TRP A C 1
ATOM 2317 O O . TRP A 1 301 ? -1.577 -5.799 -38.929 1.00 23.31 301 TRP A O 1
ATOM 2327 N N . GLN A 1 302 ? -1.359 -6.938 -40.862 1.00 27.23 302 GLN A N 1
ATOM 2328 C CA . GLN A 1 302 ? -0.002 -6.529 -41.297 1.00 27.23 302 GLN A CA 1
ATOM 2329 C C . GLN A 1 302 ? -0.186 -5.495 -42.435 1.00 27.23 302 GLN A C 1
ATOM 2331 O O . GLN A 1 302 ? -1.213 -5.551 -43.104 1.00 27.23 302 GLN A O 1
ATOM 2336 N N . TYR A 1 303 ? 0.638 -4.470 -42.680 1.00 28.59 303 TYR A N 1
ATOM 2337 C CA . TYR A 1 303 ? 2.046 -4.338 -43.141 1.00 28.59 303 TYR A CA 1
ATOM 2338 C C . TYR A 1 303 ? 2.339 -2.800 -43.140 1.00 28.59 303 TYR A C 1
ATOM 2340 O O . TYR A 1 303 ? 1.383 -2.032 -43.081 1.00 28.59 303 TYR A O 1
ATOM 2348 N N . ARG A 1 304 ? 3.538 -2.205 -43.233 1.00 34.06 304 ARG A N 1
ATOM 2349 C CA . ARG A 1 304 ? 4.938 -2.587 -43.485 1.00 34.06 304 ARG A CA 1
ATOM 2350 C C . ARG A 1 304 ? 5.811 -2.086 -42.331 1.00 34.06 304 ARG A C 1
ATOM 2352 O O . ARG A 1 304 ? 5.460 -1.036 -41.752 1.00 34.06 304 ARG A O 1
#

Foldseek 3Di:
DDDDDDDDDDDDDDPDPPPPPPPPQDDLVQLCVQLVHDSVQLCCLVVVVVVCVVVQDPSSSVSSVVSCVVSVDDPDVVVVCVVVVAPLEEEEEEQDPPAPVLVVVVVVCQVVSVVVSGHYDYHHHNDLVRVVVVLVVVLVRPHQAYEYECQPPDLVSVLVSLVSCVVSNHAYEYEYDDDDHPRYHYDYPVVLVVLLVVVVVCVVVPFQFEAEEEEPSCPPHSNVVSVVVNCVVVVRDDDPLSYAYDLPHLVRLLVRLLVQVPDPDHGPYYHGPDPSSVVSSCVSCVVDPDPPPDPDDDDDDDDD